Protein AF-I3IPP4-F1 (afdb_monomer)

InterPro domains:
  IPR036280 Multiheme cytochrome superfamily [SSF48695] (68-270)

pLDDT: mean 70.3, std 24.09, range [28.61, 96.81]

Sequence (320 aa):
MIKPLFFLIFSLGIISLQQSVQGNNTLLRKPYRAVNSILSHTGMEMRISPSSGVSEEQLAKSQNKSPFPTTSCTDRCHVNYLAYRTMYQKKTFKHKTHSPDKGLECHQCHNNDPVNKSTHGNLVIQNEDCWICHHKRSGKKSTDPLSSQENGNLFTSIVPLNPPLEKGDKNSPFIKKDWRDYGFTGKKRSTDNGDCLKCHAEVEQYINGSIQNIGTEVPDWMSNWVSCTDCHRLESNENSFKSVRTYCIECHNPDYGLLYDAWKEVIDSKTKHFYQNNAHTSSIQYRLRLVQSYGMHNFRLSQMILKSIEPLANKEKRRS

Structure (mmCIF, N/CA/C/O backbone):
data_AF-I3IPP4-F1
#
_entry.id   AF-I3IPP4-F1
#
loop_
_atom_site.group_PDB
_atom_site.id
_atom_site.type_symbol
_atom_site.label_atom_id
_atom_site.label_alt_id
_atom_site.label_comp_id
_atom_site.label_asym_id
_atom_site.label_entity_id
_atom_site.label_seq_id
_atom_site.pdbx_PDB_ins_code
_atom_site.Cartn_x
_atom_site.Cartn_y
_atom_site.Cartn_z
_atom_site.occupancy
_atom_site.B_iso_or_equiv
_atom_site.auth_seq_id
_atom_site.auth_comp_id
_atom_site.auth_asym_id
_atom_site.auth_atom_id
_atom_site.pdbx_PDB_model_num
ATOM 1 N N . MET A 1 1 ? 19.945 65.027 -38.393 1.00 46.53 1 MET A N 1
ATOM 2 C CA . MET A 1 1 ? 19.353 64.122 -37.383 1.00 46.53 1 MET A CA 1
ATOM 3 C C . MET A 1 1 ? 20.428 63.161 -36.916 1.00 46.53 1 MET A C 1
ATOM 5 O O . MET A 1 1 ? 21.156 62.618 -37.736 1.00 46.53 1 MET A O 1
ATOM 9 N N . ILE A 1 2 ? 20.605 63.105 -35.604 1.00 40.44 2 ILE A N 1
ATOM 10 C CA . ILE A 1 2 ? 21.811 62.672 -34.894 1.00 40.44 2 ILE A CA 1
ATOM 11 C C . ILE A 1 2 ? 21.829 61.138 -34.766 1.00 40.44 2 ILE A C 1
ATOM 13 O O . ILE A 1 2 ? 20.867 60.557 -34.275 1.00 40.44 2 ILE A O 1
ATOM 17 N N . LYS A 1 3 ? 22.921 60.496 -35.209 1.00 49.34 3 LYS A N 1
ATOM 18 C CA . LYS A 1 3 ? 23.294 59.107 -34.864 1.00 49.34 3 LYS A CA 1
ATOM 19 C C . LYS A 1 3 ? 23.946 59.093 -33.478 1.00 49.34 3 LYS A C 1
ATOM 21 O O . LYS A 1 3 ? 24.725 60.003 -33.198 1.00 49.34 3 LYS A O 1
ATOM 26 N N . PRO A 1 4 ? 23.677 58.079 -32.643 1.00 59.75 4 PRO A N 1
ATOM 27 C CA . PRO A 1 4 ? 24.777 57.323 -32.008 1.00 59.75 4 PRO A CA 1
ATOM 28 C C . PRO A 1 4 ? 24.351 55.858 -31.698 1.00 59.75 4 PRO A C 1
ATOM 30 O O . PRO A 1 4 ? 23.195 55.509 -31.888 1.00 59.75 4 PRO A O 1
ATOM 33 N N . LEU A 1 5 ? 25.149 54.895 -31.236 1.00 50.28 5 LEU A N 1
ATOM 34 C CA . LEU A 1 5 ? 26.574 54.725 -30.957 1.00 50.28 5 LEU A CA 1
ATOM 35 C C . LEU A 1 5 ? 26.797 53.196 -30.964 1.00 50.28 5 LEU A C 1
ATOM 37 O O . LEU A 1 5 ? 26.001 52.460 -30.382 1.00 50.28 5 LEU A O 1
ATOM 41 N N . PHE A 1 6 ? 27.870 52.722 -31.590 1.00 49.50 6 PHE A N 1
ATOM 42 C CA . PHE A 1 6 ? 28.383 51.363 -31.400 1.00 49.50 6 PHE A CA 1
ATOM 43 C C . PHE A 1 6 ? 28.996 51.254 -29.996 1.00 49.50 6 PHE A C 1
ATOM 45 O O . PHE A 1 6 ? 29.839 52.079 -29.649 1.00 49.50 6 PHE A O 1
ATOM 52 N N . PHE A 1 7 ? 28.633 50.229 -29.222 1.00 46.75 7 PH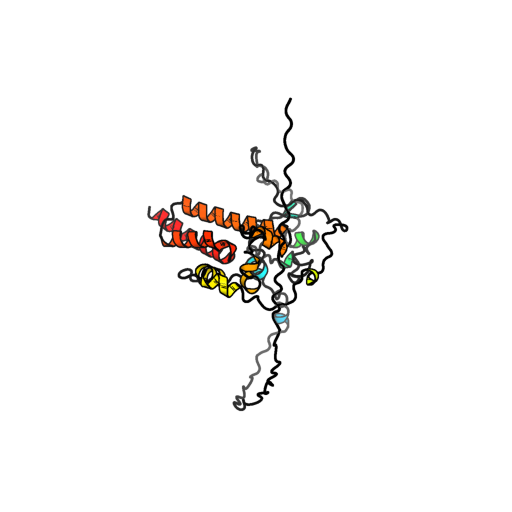E A N 1
ATOM 53 C CA . PHE A 1 7 ? 29.374 49.837 -28.021 1.00 46.75 7 PHE A CA 1
ATOM 54 C C . PHE A 1 7 ? 30.098 48.509 -28.263 1.00 46.75 7 PHE A C 1
ATOM 56 O O . PHE A 1 7 ? 29.487 47.454 -28.413 1.00 46.75 7 PHE A O 1
ATOM 63 N N . LEU A 1 8 ? 31.424 48.615 -28.311 1.00 49.28 8 LEU A N 1
ATOM 64 C CA . LEU A 1 8 ? 32.413 47.555 -28.147 1.00 49.28 8 LEU A CA 1
ATOM 65 C C . LEU A 1 8 ? 32.652 47.372 -26.643 1.00 49.28 8 LEU A C 1
ATOM 67 O O . LEU A 1 8 ? 33.062 48.335 -25.998 1.00 49.28 8 LEU A O 1
ATOM 71 N N . ILE A 1 9 ? 32.468 46.166 -26.094 1.00 48.12 9 ILE A N 1
ATOM 72 C CA . ILE A 1 9 ? 33.064 45.794 -24.800 1.00 48.12 9 ILE A CA 1
ATOM 73 C C . ILE A 1 9 ? 33.713 44.406 -24.891 1.00 48.12 9 ILE A C 1
ATOM 75 O O . ILE A 1 9 ? 33.059 43.381 -25.048 1.00 48.12 9 ILE A O 1
ATOM 79 N N . PHE A 1 10 ? 35.040 44.484 -24.822 1.00 40.00 10 PHE A N 1
ATOM 80 C CA . PHE A 1 10 ? 36.077 43.569 -24.356 1.00 40.00 10 PHE A CA 1
ATOM 81 C C . PHE A 1 10 ? 35.700 42.195 -23.776 1.00 40.00 10 PHE A C 1
ATOM 83 O O . PHE A 1 10 ? 35.038 42.066 -22.749 1.00 40.00 10 PHE A O 1
ATOM 90 N N . SER A 1 11 ? 36.329 41.187 -24.381 1.00 42.09 11 SER A N 1
ATOM 91 C CA . SER A 1 11 ? 36.606 39.855 -23.852 1.00 42.09 11 SER A CA 1
ATOM 92 C C . SER A 1 11 ? 37.483 39.920 -22.593 1.00 42.09 11 SER A C 1
ATOM 94 O O . SER A 1 11 ? 38.597 40.441 -22.642 1.00 42.09 11 SER A O 1
ATOM 96 N N . LEU A 1 12 ? 37.022 39.330 -21.489 1.00 45.00 12 LEU A N 1
ATOM 97 C CA . LEU A 1 12 ? 37.852 39.002 -20.328 1.00 45.00 12 LEU A CA 1
ATOM 98 C C . LEU A 1 12 ? 38.098 37.492 -20.302 1.00 45.00 12 LEU A C 1
ATOM 100 O O . LEU A 1 12 ? 37.166 36.690 -20.337 1.00 45.00 12 LEU A O 1
ATOM 104 N N . GLY A 1 13 ? 39.382 37.133 -20.308 1.00 38.25 13 GLY A N 1
ATOM 105 C CA . GLY A 1 13 ? 39.875 35.764 -20.327 1.00 38.25 13 GLY A CA 1
ATOM 106 C C . GLY A 1 13 ? 39.604 35.018 -19.025 1.00 38.25 13 GLY A C 1
ATOM 107 O O . GLY A 1 13 ? 39.804 35.543 -17.931 1.00 38.25 13 GLY A O 1
ATOM 108 N N . ILE A 1 14 ? 39.191 33.759 -19.162 1.00 48.09 14 ILE A N 1
ATOM 109 C CA . ILE A 1 14 ? 39.146 32.800 -18.063 1.00 48.09 14 ILE A CA 1
ATOM 110 C C . ILE A 1 14 ? 40.521 32.138 -17.963 1.00 48.09 14 ILE A C 1
ATOM 112 O O . ILE A 1 14 ? 40.976 31.458 -18.882 1.00 48.09 14 ILE A O 1
ATOM 116 N N . ILE A 1 15 ? 41.183 32.369 -16.830 1.00 45.22 15 ILE A N 1
ATOM 117 C CA . ILE A 1 15 ? 42.406 31.685 -16.415 1.00 45.22 15 ILE A CA 1
ATOM 118 C C . ILE A 1 15 ? 42.031 30.251 -16.025 1.00 45.22 15 ILE A C 1
ATOM 120 O O . ILE A 1 15 ? 41.213 30.025 -15.136 1.00 45.22 15 ILE A O 1
ATOM 124 N N . SER A 1 16 ? 42.640 29.292 -16.717 1.00 39.62 16 SER A N 1
ATOM 125 C CA . SER A 1 16 ? 42.566 27.861 -16.429 1.00 39.62 16 SER A CA 1
ATOM 126 C C . SER A 1 16 ? 43.419 27.541 -15.199 1.00 39.62 16 SER A C 1
ATOM 128 O O . SER A 1 16 ? 44.627 27.781 -15.211 1.00 39.62 16 SER A O 1
ATOM 130 N N . LEU A 1 17 ? 42.808 27.005 -14.139 1.00 45.28 17 LEU A N 1
ATOM 131 C CA . LEU A 1 17 ? 43.519 26.458 -12.983 1.00 45.28 17 LEU A CA 1
ATOM 132 C C . LEU A 1 17 ? 43.358 24.929 -12.988 1.00 45.28 17 LEU A C 1
ATOM 134 O O . LEU A 1 17 ? 42.370 24.385 -12.501 1.00 45.28 17 LEU A O 1
ATOM 138 N N . GLN A 1 18 ? 44.334 24.230 -13.571 1.00 39.16 18 GLN A N 1
ATOM 139 C CA . GLN A 1 18 ? 44.504 22.788 -13.396 1.00 39.16 18 GLN A CA 1
ATOM 140 C C . GLN A 1 18 ? 45.069 22.523 -11.997 1.00 39.16 18 GLN A C 1
ATOM 142 O O . GLN A 1 18 ? 46.208 22.887 -11.710 1.00 39.16 18 GLN A O 1
ATOM 147 N N . GLN A 1 19 ? 44.308 21.840 -11.142 1.00 43.25 19 GLN A N 1
ATOM 148 C CA . GLN A 1 19 ? 44.865 21.167 -9.971 1.00 43.25 19 GLN A CA 1
ATOM 149 C C . GLN A 1 19 ? 44.994 19.671 -10.260 1.00 43.25 19 GLN A C 1
ATOM 151 O O . GLN A 1 19 ? 44.020 18.940 -10.417 1.00 43.25 19 GLN A O 1
ATOM 156 N N . SER A 1 20 ? 46.253 19.253 -10.362 1.00 37.59 20 SER A N 1
ATOM 157 C CA . SER A 1 20 ? 46.722 17.874 -10.418 1.00 37.59 20 SER A CA 1
ATOM 158 C C . SER A 1 20 ? 46.631 17.255 -9.020 1.00 37.59 20 SER A C 1
ATOM 160 O O . SER A 1 20 ? 47.417 17.613 -8.143 1.00 37.59 20 SER A O 1
ATOM 162 N N . VAL A 1 21 ? 45.730 16.293 -8.820 1.00 41.47 21 VAL A N 1
ATOM 163 C CA . VAL A 1 21 ? 45.774 15.393 -7.658 1.00 41.47 21 VAL A CA 1
ATOM 164 C C . VAL A 1 21 ? 46.526 14.132 -8.071 1.00 41.47 21 VAL A C 1
ATOM 166 O O . VAL A 1 21 ? 46.035 13.315 -8.848 1.00 41.47 21 VAL A O 1
ATOM 169 N N . GLN A 1 22 ? 47.753 14.011 -7.568 1.00 40.12 22 GLN A N 1
ATOM 170 C CA . GLN A 1 22 ? 48.582 12.819 -7.698 1.00 40.12 22 GLN A CA 1
ATOM 171 C C . GLN A 1 22 ? 47.986 11.675 -6.873 1.00 40.12 22 GLN A C 1
ATOM 173 O O . GLN A 1 22 ? 47.707 11.819 -5.682 1.00 40.12 22 GLN A O 1
ATOM 178 N N . GLY A 1 23 ? 47.795 10.532 -7.529 1.00 37.75 23 GLY A N 1
ATOM 179 C CA . GLY A 1 23 ? 47.389 9.288 -6.897 1.00 37.75 23 GLY A CA 1
ATOM 180 C C . GLY A 1 23 ? 48.543 8.632 -6.143 1.00 37.75 23 GLY A C 1
ATOM 181 O O . GLY A 1 23 ? 49.637 8.491 -6.677 1.00 37.75 23 GLY A O 1
ATOM 182 N N . ASN A 1 24 ? 48.255 8.167 -4.930 1.00 37.91 24 ASN A N 1
ATOM 183 C CA . ASN A 1 24 ? 49.063 7.199 -4.196 1.00 37.91 24 ASN A CA 1
ATOM 184 C C . ASN A 1 24 ? 48.121 6.123 -3.642 1.00 37.91 24 ASN A C 1
ATOM 186 O O . ASN A 1 24 ? 47.545 6.285 -2.572 1.00 37.91 24 ASN A O 1
ATOM 190 N N . ASN A 1 25 ? 47.952 5.026 -4.385 1.00 35.16 25 ASN A N 1
ATOM 191 C CA . ASN A 1 25 ? 47.327 3.802 -3.885 1.00 35.16 25 ASN A CA 1
ATOM 192 C C . ASN A 1 25 ? 48.397 2.717 -3.789 1.00 35.16 25 ASN A C 1
ATOM 194 O O . ASN A 1 25 ? 48.640 1.955 -4.725 1.00 35.16 25 ASN A O 1
ATOM 198 N N . THR A 1 26 ? 49.053 2.673 -2.634 1.00 37.12 26 THR A N 1
ATOM 199 C CA . THR A 1 26 ? 49.994 1.618 -2.275 1.00 37.12 26 THR A CA 1
ATOM 200 C C . THR A 1 26 ? 49.208 0.362 -1.909 1.00 37.12 26 THR A C 1
ATOM 202 O O . THR A 1 26 ? 48.484 0.310 -0.916 1.00 37.12 26 THR A O 1
ATOM 205 N N . LEU A 1 27 ? 49.357 -0.662 -2.747 1.00 40.81 27 LEU A N 1
ATOM 206 C CA . LEU A 1 27 ? 48.928 -2.034 -2.509 1.00 40.81 27 LEU A CA 1
ATOM 207 C C . LEU A 1 27 ? 49.555 -2.578 -1.217 1.00 40.81 27 LEU A C 1
ATOM 209 O O . LEU A 1 27 ? 50.761 -2.804 -1.164 1.00 40.81 27 LEU A O 1
ATOM 213 N N . LEU A 1 28 ? 48.731 -2.886 -0.214 1.00 36.97 28 LEU A N 1
ATOM 214 C CA . LEU A 1 28 ? 49.118 -3.768 0.888 1.00 36.97 28 LEU A CA 1
ATOM 215 C C . LEU A 1 28 ? 48.162 -4.965 0.938 1.00 36.97 28 LEU A C 1
ATOM 217 O O . LEU A 1 28 ? 47.101 -4.940 1.560 1.00 36.97 28 LEU A O 1
ATOM 221 N N . ARG A 1 29 ? 48.552 -6.039 0.242 1.00 36.38 29 ARG A N 1
ATOM 222 C CA . ARG A 1 29 ? 47.964 -7.373 0.402 1.00 36.38 29 ARG A CA 1
ATOM 223 C C . ARG A 1 29 ? 48.359 -7.914 1.780 1.00 36.38 29 ARG A C 1
ATOM 225 O O . ARG A 1 29 ? 49.542 -8.125 2.031 1.00 36.38 29 ARG A O 1
ATOM 232 N N . LYS A 1 30 ? 47.381 -8.197 2.643 1.00 34.22 30 LYS A N 1
ATOM 233 C CA . LYS A 1 30 ? 47.548 -9.113 3.784 1.00 34.22 30 LYS A CA 1
ATOM 234 C C . LYS A 1 30 ? 46.873 -10.454 3.461 1.00 34.22 30 LYS A C 1
ATOM 236 O O . LYS A 1 30 ? 45.766 -10.440 2.922 1.00 34.22 30 LYS A O 1
ATOM 241 N N . PRO A 1 31 ? 47.508 -11.599 3.765 1.00 44.03 31 PRO A N 1
ATOM 242 C CA . PRO A 1 31 ? 46.933 -12.912 3.508 1.00 44.03 31 PRO A CA 1
ATOM 243 C C . PRO A 1 31 ? 45.918 -13.289 4.595 1.00 44.03 31 PRO A C 1
ATOM 245 O O . PRO A 1 31 ? 46.181 -13.139 5.789 1.00 44.03 31 PRO A O 1
ATOM 248 N N . TYR A 1 32 ? 44.767 -13.815 4.174 1.00 29.56 32 TYR A N 1
ATOM 249 C CA . TYR A 1 32 ? 43.827 -14.500 5.057 1.00 29.56 32 TYR A CA 1
ATOM 250 C C . TYR A 1 32 ? 44.419 -15.852 5.473 1.00 29.56 32 TYR A C 1
ATOM 252 O O . TYR A 1 32 ? 44.715 -16.698 4.630 1.00 29.56 32 TYR A O 1
ATOM 260 N N . ARG A 1 33 ? 44.591 -16.046 6.785 1.00 33.84 33 ARG A N 1
ATOM 261 C CA . ARG A 1 33 ? 44.852 -17.352 7.396 1.00 33.84 33 ARG A CA 1
ATOM 262 C C . ARG A 1 33 ? 43.560 -18.165 7.405 1.00 33.84 33 ARG A C 1
ATOM 264 O O . ARG A 1 33 ? 42.535 -17.696 7.893 1.00 33.84 33 ARG A O 1
ATOM 271 N N . ALA A 1 34 ? 43.655 -19.388 6.897 1.00 36.38 34 ALA A N 1
ATOM 272 C CA . ALA A 1 34 ? 42.684 -20.443 7.119 1.00 36.38 34 ALA A CA 1
ATOM 273 C C . ALA A 1 34 ? 42.634 -20.794 8.614 1.00 36.38 34 ALA A C 1
ATOM 275 O O . ALA A 1 34 ? 43.678 -20.966 9.245 1.00 36.38 34 ALA A O 1
ATOM 276 N N . VAL A 1 35 ? 41.426 -20.921 9.161 1.00 34.41 35 VAL A N 1
ATOM 277 C CA . VAL A 1 35 ? 41.193 -21.535 10.469 1.00 34.41 35 VAL A CA 1
ATOM 278 C C . VAL A 1 35 ? 40.322 -22.756 10.216 1.00 34.41 35 VAL A C 1
ATOM 280 O O . VAL A 1 35 ? 39.148 -22.634 9.882 1.00 34.41 35 VAL A O 1
ATOM 283 N N . ASN A 1 36 ? 40.947 -23.925 10.307 1.00 31.95 36 ASN A N 1
ATOM 284 C CA . ASN A 1 36 ? 40.291 -25.220 10.401 1.00 31.95 36 ASN A CA 1
ATOM 285 C C . ASN A 1 36 ? 40.429 -25.718 11.841 1.00 31.95 36 ASN A C 1
ATOM 287 O O . ASN A 1 36 ? 41.468 -25.509 12.465 1.00 31.95 36 ASN A O 1
ATOM 291 N N . SER A 1 37 ? 39.427 -26.493 12.258 1.00 31.33 37 SER A N 1
ATOM 292 C CA . SER A 1 37 ? 39.389 -27.359 13.442 1.00 31.33 37 SER A CA 1
ATOM 293 C C . SER A 1 37 ? 39.046 -26.681 14.772 1.00 31.33 37 SER A C 1
ATOM 295 O O . SER A 1 37 ? 39.806 -25.875 15.294 1.00 31.33 37 SER A O 1
ATOM 297 N N . ILE A 1 38 ? 37.897 -27.053 15.343 1.00 34.12 38 ILE A N 1
ATOM 298 C CA . ILE A 1 38 ? 37.788 -27.982 16.486 1.00 34.12 38 ILE A CA 1
ATOM 299 C C . ILE A 1 38 ? 36.289 -28.118 16.804 1.00 34.12 38 ILE A C 1
ATOM 301 O O . ILE A 1 38 ? 35.655 -27.167 17.248 1.00 34.12 38 ILE A O 1
ATOM 305 N N . LEU A 1 39 ? 35.721 -29.302 16.575 1.00 31.67 39 LEU A N 1
ATOM 306 C CA . LEU A 1 39 ? 34.529 -29.778 17.282 1.00 31.67 39 LEU A CA 1
ATOM 307 C C . LEU A 1 39 ? 34.490 -31.301 17.156 1.00 31.67 39 LEU A C 1
ATOM 309 O O . LEU A 1 39 ? 34.030 -31.866 16.167 1.00 31.67 39 LEU A O 1
ATOM 313 N N . SER A 1 40 ? 35.052 -31.949 18.168 1.00 38.03 40 SER A N 1
ATOM 314 C CA . SER A 1 40 ? 34.897 -33.366 18.451 1.00 38.03 40 SER A CA 1
ATOM 315 C C . SER A 1 40 ? 34.142 -33.526 19.773 1.00 38.03 40 SER A C 1
ATOM 317 O O . SER A 1 40 ? 34.322 -32.744 20.702 1.00 38.03 40 SER A O 1
ATOM 319 N N . HIS A 1 41 ? 33.337 -34.590 19.817 1.00 36.19 41 HIS A N 1
ATOM 320 C CA . HIS A 1 41 ? 32.663 -35.191 20.972 1.00 36.19 41 HIS A CA 1
ATOM 321 C C . HIS A 1 41 ? 31.380 -34.534 21.499 1.00 36.19 41 HIS A C 1
ATOM 323 O O . HIS A 1 41 ? 31.414 -33.745 22.431 1.00 36.19 41 HIS A O 1
ATOM 329 N N . THR A 1 42 ? 30.239 -35.059 21.042 1.00 36.81 42 THR A N 1
ATOM 330 C CA . THR A 1 42 ? 29.316 -35.815 21.911 1.00 36.81 42 THR A CA 1
ATOM 331 C C . THR A 1 42 ? 28.601 -36.885 21.080 1.00 36.81 42 THR A C 1
ATOM 333 O O . THR A 1 42 ? 27.851 -36.596 20.153 1.00 36.81 42 THR A O 1
ATOM 336 N N . GLY A 1 43 ? 28.889 -38.153 21.381 1.00 36.19 43 GLY A N 1
ATOM 337 C CA . GLY A 1 43 ? 28.133 -39.290 20.870 1.00 36.19 43 GLY A CA 1
ATOM 338 C C . GLY A 1 43 ? 26.861 -39.451 21.692 1.00 36.19 43 GLY A C 1
ATOM 339 O O . GLY A 1 43 ? 26.932 -39.636 22.905 1.00 36.19 43 GLY A O 1
ATOM 340 N N . MET A 1 44 ? 25.709 -39.374 21.033 1.00 32.75 44 MET A N 1
ATOM 341 C CA . MET A 1 44 ? 24.421 -39.756 21.599 1.00 32.75 44 MET A CA 1
ATOM 342 C C . MET A 1 44 ? 23.739 -40.669 20.581 1.00 32.75 44 MET A C 1
ATOM 344 O O . MET A 1 44 ? 23.190 -40.214 19.579 1.00 32.75 44 MET A O 1
ATOM 348 N N . GLU A 1 45 ? 23.859 -41.979 20.800 1.00 33.22 45 GLU A N 1
ATOM 349 C CA . GLU A 1 45 ? 23.149 -42.996 20.030 1.00 33.22 45 GLU A CA 1
ATOM 350 C C . GLU A 1 45 ? 21.643 -42.871 20.299 1.00 33.22 45 GLU A C 1
ATOM 352 O O . GLU A 1 45 ? 21.149 -43.224 21.371 1.00 33.22 45 GLU A O 1
ATOM 357 N N . MET A 1 46 ? 20.895 -42.369 19.315 1.00 33.28 46 MET A N 1
ATOM 358 C CA . MET A 1 46 ? 19.441 -42.500 19.295 1.00 33.28 46 MET A CA 1
ATOM 359 C C . MET A 1 46 ? 19.069 -43.876 18.745 1.00 33.28 46 MET A C 1
ATOM 361 O O . MET A 1 46 ? 19.238 -44.161 17.560 1.00 33.28 46 MET A O 1
ATOM 365 N N . ARG A 1 47 ? 18.517 -44.725 19.617 1.00 37.69 47 ARG A N 1
ATOM 366 C CA . ARG A 1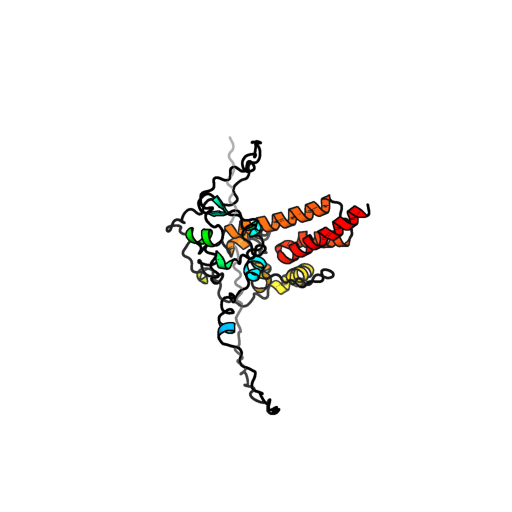 47 ? 17.786 -45.933 19.224 1.00 37.69 47 ARG A CA 1
ATOM 367 C C . ARG A 1 47 ? 16.502 -45.515 18.509 1.00 37.69 47 ARG A C 1
ATOM 369 O O . ARG A 1 47 ? 15.595 -44.969 19.132 1.00 37.69 47 ARG A O 1
ATOM 376 N N . ILE A 1 48 ? 16.430 -45.779 17.209 1.00 34.41 48 ILE A N 1
ATOM 377 C CA . ILE A 1 48 ? 15.203 -45.652 16.422 1.00 34.41 48 ILE A CA 1
ATOM 378 C C . ILE A 1 48 ? 14.402 -46.943 16.612 1.00 34.41 48 ILE A C 1
ATOM 380 O O . ILE A 1 48 ? 14.808 -48.008 16.148 1.00 34.41 48 ILE A O 1
ATOM 384 N N . SER A 1 49 ? 13.269 -46.846 17.306 1.00 42.03 49 SER A N 1
ATOM 385 C CA . SER A 1 49 ? 12.233 -47.884 17.294 1.00 42.03 49 SER A CA 1
ATOM 386 C C . SER A 1 49 ? 11.471 -47.842 15.960 1.00 42.03 49 SER A C 1
ATOM 388 O O . SER A 1 49 ? 11.250 -46.748 15.432 1.00 42.03 49 SER A O 1
ATOM 390 N N . PRO A 1 50 ? 11.026 -48.985 15.404 1.00 40.19 50 PRO A N 1
ATOM 391 C CA . PRO A 1 50 ? 10.313 -49.006 14.133 1.00 40.19 50 PRO A CA 1
ATOM 392 C C . PRO A 1 50 ? 8.906 -48.428 14.317 1.00 40.19 50 PRO A C 1
ATOM 394 O O . PRO A 1 50 ? 8.074 -48.992 15.026 1.00 40.19 50 PRO A O 1
ATOM 397 N N . SER A 1 51 ? 8.653 -47.287 13.678 1.00 42.88 51 SER A N 1
ATOM 398 C CA . SER A 1 51 ? 7.325 -46.692 13.555 1.00 42.88 51 SER A CA 1
ATOM 399 C C . SER A 1 51 ? 6.454 -47.545 12.635 1.00 42.88 51 SER A C 1
ATOM 401 O O . SER A 1 51 ? 6.813 -47.816 11.491 1.00 42.88 51 SER A O 1
ATOM 403 N N . SER A 1 52 ? 5.290 -47.909 13.163 1.00 47.53 52 SER A N 1
ATOM 404 C CA . SER A 1 52 ? 4.114 -48.466 12.498 1.00 47.53 52 SER A CA 1
ATOM 405 C C . SER A 1 52 ? 3.874 -47.912 11.091 1.00 47.53 52 SER A C 1
ATOM 407 O O . SER A 1 52 ? 3.899 -46.698 10.878 1.00 47.53 52 SER A O 1
ATOM 409 N N . GLY A 1 53 ? 3.609 -48.826 10.154 1.00 45.00 53 GLY A N 1
ATOM 410 C CA . GLY A 1 53 ? 3.346 -48.548 8.748 1.00 45.00 53 GLY A CA 1
ATOM 411 C C . GLY A 1 53 ? 2.173 -47.596 8.538 1.00 45.00 53 GLY A C 1
ATOM 412 O O . GLY A 1 53 ? 1.022 -47.925 8.815 1.00 45.00 53 GLY A O 1
ATOM 413 N N . VAL A 1 54 ? 2.486 -46.421 8.002 1.00 47.41 54 VAL A N 1
ATOM 414 C CA . VAL A 1 54 ? 1.518 -45.550 7.340 1.00 47.41 54 VAL A CA 1
ATOM 415 C C . VAL A 1 54 ? 1.367 -46.079 5.916 1.00 47.41 54 VAL A C 1
ATOM 417 O O . VAL A 1 54 ? 2.350 -46.171 5.185 1.00 47.41 54 VAL A O 1
ATOM 420 N N . SER A 1 55 ? 0.155 -46.477 5.532 1.00 58.06 55 SER A N 1
ATOM 421 C CA . SER A 1 55 ? -0.149 -46.986 4.190 1.00 58.06 55 SER A CA 1
ATOM 422 C C . SER A 1 55 ? 0.205 -45.956 3.108 1.00 58.06 55 SER A C 1
ATOM 424 O O . SER A 1 55 ? -0.190 -44.792 3.229 1.00 58.06 55 SER A O 1
ATOM 426 N N . GLU A 1 56 ? 0.855 -46.387 2.021 1.00 54.50 56 GLU A N 1
ATOM 427 C CA . GLU A 1 56 ? 1.183 -45.572 0.831 1.00 54.50 56 GLU A CA 1
ATOM 428 C C . GLU A 1 56 ? -0.031 -44.811 0.259 1.00 54.50 56 GLU A C 1
ATOM 430 O O . GLU A 1 56 ? 0.107 -43.721 -0.298 1.00 54.50 56 GLU A O 1
ATOM 435 N N . GLU A 1 57 ? -1.246 -45.309 0.496 1.00 50.53 57 GLU A N 1
ATOM 436 C CA . GLU A 1 57 ? -2.499 -44.690 0.057 1.00 50.53 57 GLU A CA 1
ATOM 437 C C . GLU A 1 57 ? -2.840 -43.366 0.779 1.00 50.53 57 GLU A C 1
ATOM 439 O O . GLU A 1 57 ? -3.553 -42.520 0.232 1.00 50.53 57 GLU A O 1
ATOM 444 N N . GLN A 1 58 ? -2.276 -43.109 1.967 1.00 48.84 58 GLN A N 1
ATOM 445 C CA . GLN A 1 58 ? -2.406 -41.810 2.648 1.00 48.84 58 GLN A CA 1
ATOM 446 C C . GLN A 1 58 ? -1.353 -40.782 2.201 1.00 48.84 58 GLN A C 1
ATOM 448 O O . GLN A 1 58 ? -1.571 -39.581 2.368 1.00 48.84 58 GLN A O 1
ATOM 453 N N . LEU A 1 59 ? -0.257 -41.211 1.564 1.00 45.91 59 LEU A N 1
ATOM 454 C CA . LEU A 1 59 ? 0.780 -40.308 1.055 1.00 45.91 59 LEU A CA 1
ATOM 455 C C . LEU A 1 59 ? 0.413 -39.720 -0.324 1.00 45.91 59 LEU A C 1
ATOM 457 O O . LEU A 1 59 ? 0.793 -38.591 -0.636 1.00 45.91 59 LEU A O 1
ATOM 461 N N . ALA A 1 60 ? -0.420 -40.416 -1.104 1.00 46.78 60 ALA A N 1
ATOM 462 C CA . ALA A 1 60 ? -0.870 -39.974 -2.429 1.00 46.78 60 ALA A CA 1
ATOM 463 C C . ALA A 1 60 ? -1.919 -38.837 -2.410 1.00 46.78 60 ALA A C 1
ATOM 465 O O . ALA A 1 60 ? -2.065 -38.118 -3.395 1.00 46.78 60 ALA A O 1
ATOM 466 N N . LYS A 1 61 ? -2.619 -38.598 -1.289 1.00 42.31 61 LYS A N 1
ATOM 467 C CA . LYS A 1 61 ? -3.570 -37.468 -1.148 1.00 42.31 61 LYS A CA 1
ATOM 468 C C . LYS A 1 61 ? -2.927 -36.163 -0.651 1.00 42.31 61 LYS A C 1
ATOM 470 O O . LYS A 1 61 ? -3.611 -35.149 -0.538 1.00 42.31 61 LYS A O 1
ATOM 475 N N . SER A 1 62 ? -1.618 -36.166 -0.387 1.00 44.53 62 SER A N 1
ATOM 476 C CA . SER A 1 62 ? -0.856 -35.015 0.131 1.00 44.53 62 SER A CA 1
ATOM 477 C C . SER A 1 62 ? -0.161 -34.180 -0.968 1.00 44.53 62 SER A C 1
ATOM 479 O O . SER A 1 62 ? 0.337 -33.084 -0.714 1.00 44.53 62 SER A O 1
ATOM 481 N N . GLN A 1 63 ? -0.141 -34.652 -2.219 1.00 45.44 63 GLN A N 1
ATOM 482 C CA . GLN A 1 63 ? 0.790 -34.173 -3.254 1.00 45.44 63 GLN A CA 1
ATOM 483 C C . GLN A 1 63 ? 0.271 -33.062 -4.186 1.00 45.44 63 GLN A C 1
ATOM 485 O O . GLN A 1 63 ? 0.579 -33.061 -5.371 1.00 45.44 63 GLN A O 1
ATOM 490 N N . ASN A 1 64 ? -0.477 -32.078 -3.685 1.00 50.06 64 ASN A N 1
ATOM 491 C CA . ASN A 1 64 ? -0.763 -30.880 -4.496 1.00 50.06 64 ASN A CA 1
ATOM 492 C C . ASN A 1 64 ? -0.824 -29.577 -3.692 1.00 50.06 64 ASN A C 1
ATOM 494 O O . ASN A 1 64 ? -1.513 -28.627 -4.059 1.00 50.06 64 ASN A O 1
ATOM 498 N N . LYS A 1 65 ? -0.086 -29.501 -2.581 1.00 48.47 65 LYS A N 1
ATOM 499 C CA . LYS A 1 65 ? 0.198 -28.201 -1.970 1.00 48.47 65 LYS A CA 1
ATOM 500 C C . LYS A 1 65 ? 1.300 -27.539 -2.785 1.00 48.47 65 LYS A C 1
ATOM 502 O O . LYS A 1 65 ? 2.456 -27.945 -2.701 1.00 48.47 65 LYS A O 1
ATOM 507 N N . SER A 1 66 ? 0.917 -26.542 -3.586 1.00 52.31 66 SER A N 1
ATOM 508 C CA . SER A 1 66 ? 1.860 -25.603 -4.194 1.00 52.31 66 SER A CA 1
ATOM 509 C C . SER A 1 66 ? 2.895 -25.185 -3.136 1.00 52.31 66 SER A C 1
ATOM 511 O O . SER A 1 66 ? 2.498 -24.833 -2.020 1.00 52.31 66 SER A O 1
ATOM 513 N N . PRO A 1 67 ? 4.204 -25.195 -3.448 1.00 58.44 67 PRO A N 1
ATOM 514 C CA . PRO A 1 67 ? 5.245 -24.771 -2.510 1.00 58.44 67 PRO A CA 1
ATOM 515 C C . PRO A 1 67 ? 5.127 -23.290 -2.113 1.00 58.44 67 PRO A C 1
ATOM 517 O O . PRO A 1 67 ? 5.801 -22.841 -1.188 1.00 58.44 67 PRO A O 1
ATOM 520 N N . PHE A 1 68 ? 4.250 -22.534 -2.779 1.00 58.06 68 PHE A N 1
ATOM 521 C CA . PHE A 1 68 ? 3.952 -21.146 -2.467 1.00 58.06 68 PHE A CA 1
ATOM 522 C C . PHE A 1 68 ? 2.465 -21.013 -2.106 1.00 58.06 68 PHE A C 1
ATOM 524 O O . PHE A 1 68 ? 1.622 -21.143 -3.000 1.00 58.06 68 PHE A O 1
ATOM 531 N N . PRO A 1 69 ? 2.115 -20.759 -0.831 1.00 63.03 69 PRO A N 1
ATOM 532 C CA . PRO A 1 69 ? 0.744 -20.417 -0.464 1.00 63.03 69 PRO A CA 1
ATOM 533 C C . PRO A 1 69 ? 0.359 -19.089 -1.127 1.00 63.03 69 PRO A C 1
ATOM 535 O O . PRO A 1 69 ? 1.196 -18.177 -1.216 1.00 63.03 69 PRO A O 1
ATOM 538 N N . THR A 1 70 ? -0.888 -18.942 -1.592 1.00 59.75 70 THR A N 1
ATOM 539 C CA . THR A 1 70 ? -1.248 -17.736 -2.363 1.00 59.75 70 THR A CA 1
ATOM 540 C C . THR A 1 70 ? -1.315 -16.465 -1.528 1.00 59.75 70 THR A C 1
ATOM 542 O O . THR A 1 70 ? -1.282 -15.369 -2.088 1.00 59.75 70 THR A O 1
ATOM 545 N N . THR A 1 71 ? -1.263 -16.593 -0.199 1.00 61.72 71 THR A N 1
ATOM 546 C CA . THR A 1 71 ? -0.976 -15.474 0.706 1.00 61.72 71 THR A CA 1
ATOM 547 C C . THR A 1 71 ? 0.294 -14.729 0.286 1.00 61.72 71 THR A C 1
ATOM 549 O O . THR A 1 71 ? 0.349 -13.511 0.380 1.00 61.72 71 THR A O 1
ATOM 552 N N . SER A 1 72 ? 1.296 -15.396 -0.300 1.00 76.81 72 SER A N 1
ATOM 553 C CA . SER A 1 72 ? 2.507 -14.709 -0.767 1.00 76.81 72 SER A CA 1
ATOM 554 C C . SER A 1 72 ? 2.277 -13.763 -1.956 1.00 76.81 72 SER A C 1
ATOM 556 O O . SER A 1 72 ? 2.955 -12.739 -2.040 1.00 76.81 72 SER A O 1
ATOM 558 N N . CYS A 1 73 ? 1.321 -14.056 -2.844 1.00 83.81 73 CYS A N 1
ATOM 559 C CA . CYS A 1 73 ? 1.034 -13.233 -4.021 1.00 83.81 73 CYS A CA 1
ATOM 560 C C . CYS A 1 73 ? 0.333 -11.934 -3.613 1.00 83.81 73 CYS A C 1
ATOM 562 O O . CYS A 1 73 ? 0.737 -10.838 -4.013 1.00 83.81 73 CYS A O 1
ATOM 564 N N . THR A 1 74 ? -0.711 -12.063 -2.794 1.00 85.69 74 THR A N 1
ATOM 565 C CA . THR A 1 74 ? -1.579 -10.950 -2.403 1.00 85.69 74 THR A CA 1
ATOM 566 C C . THR A 1 74 ? -0.989 -10.126 -1.274 1.00 85.69 74 THR A C 1
ATOM 568 O O . THR A 1 74 ? -1.198 -8.924 -1.250 1.00 85.69 74 THR A O 1
ATOM 571 N N . ASP A 1 75 ? -0.212 -10.720 -0.369 1.00 77.06 75 ASP A N 1
ATOM 572 C CA . ASP A 1 75 ? 0.324 -9.982 0.781 1.00 77.06 75 ASP A CA 1
ATOM 573 C C . ASP A 1 75 ? 1.535 -9.116 0.428 1.00 77.06 75 ASP A C 1
ATOM 575 O O . ASP A 1 75 ? 1.911 -8.240 1.209 1.00 77.06 75 ASP A O 1
ATOM 579 N N . ARG A 1 76 ? 2.184 -9.396 -0.709 1.00 74.00 76 ARG A N 1
ATOM 580 C CA . ARG A 1 76 ? 3.447 -8.758 -1.101 1.00 74.00 76 ARG A CA 1
ATOM 581 C C . ARG A 1 76 ? 3.258 -7.755 -2.226 1.00 74.00 76 ARG A C 1
ATOM 583 O O . ARG A 1 76 ? 3.545 -6.578 -2.045 1.00 74.00 76 ARG A O 1
ATOM 590 N N . CYS A 1 77 ? 2.755 -8.220 -3.367 1.00 79.88 77 CYS A N 1
ATOM 591 C CA . CYS A 1 77 ? 2.758 -7.428 -4.598 1.00 79.88 77 CYS A CA 1
ATOM 592 C C . CYS A 1 77 ? 1.340 -7.131 -5.091 1.00 79.88 77 CYS A C 1
ATOM 594 O O . CYS A 1 77 ? 1.033 -6.005 -5.473 1.00 79.88 77 CYS A O 1
ATOM 596 N N . HIS A 1 78 ? 0.434 -8.108 -5.023 1.00 83.62 78 HIS A N 1
ATOM 597 C CA . HIS A 1 78 ? -0.936 -7.972 -5.519 1.00 83.62 78 HIS A CA 1
ATOM 598 C C . HIS A 1 78 ? -1.918 -7.535 -4.423 1.00 83.62 78 HIS A C 1
ATOM 600 O O . HIS A 1 78 ? -3.046 -8.013 -4.366 1.00 83.62 78 HIS A O 1
ATOM 606 N N . VAL A 1 79 ? -1.511 -6.598 -3.563 1.00 77.69 79 VAL A N 1
ATOM 607 C CA . VAL A 1 79 ? -2.243 -6.168 -2.348 1.00 77.69 79 VAL A CA 1
ATOM 608 C C . VAL A 1 79 ? -3.635 -5.582 -2.597 1.00 77.69 79 VAL A C 1
ATOM 610 O O . VAL A 1 79 ? -4.438 -5.493 -1.672 1.00 77.69 79 VAL A O 1
ATOM 613 N N . ASN A 1 80 ? -3.956 -5.205 -3.838 1.00 78.31 80 ASN A N 1
ATOM 614 C CA . ASN A 1 80 ? -5.259 -4.646 -4.209 1.00 78.31 80 ASN A CA 1
ATOM 615 C C . ASN A 1 80 ? -5.991 -5.453 -5.296 1.00 78.31 80 ASN A C 1
ATOM 617 O O . ASN A 1 80 ? -6.874 -4.930 -5.975 1.00 78.31 80 ASN A O 1
ATOM 621 N N . TYR A 1 81 ? -5.652 -6.735 -5.468 1.00 85.88 81 TYR A N 1
ATOM 622 C CA . TYR A 1 81 ? -6.234 -7.570 -6.526 1.00 85.88 81 TYR A CA 1
ATOM 623 C C . TYR A 1 81 ? -7.772 -7.634 -6.494 1.00 85.88 81 TYR A C 1
ATOM 625 O O . TYR A 1 81 ? -8.414 -7.724 -7.538 1.00 85.88 81 TYR A O 1
ATOM 633 N N . LEU A 1 82 ? -8.382 -7.514 -5.309 1.00 85.25 82 LEU A N 1
ATOM 634 C CA . LEU A 1 82 ? -9.838 -7.509 -5.127 1.00 85.25 82 LEU A CA 1
ATOM 635 C C . LEU A 1 82 ? -10.538 -6.322 -5.804 1.00 85.25 82 LEU A C 1
ATOM 637 O O . LEU A 1 82 ? -11.719 -6.434 -6.145 1.00 85.25 82 LEU A O 1
ATOM 641 N N . ALA A 1 83 ? -9.840 -5.197 -5.984 1.00 78.94 83 ALA A N 1
ATOM 642 C CA . ALA A 1 83 ? -10.377 -4.013 -6.647 1.00 78.94 83 ALA A CA 1
ATOM 643 C C . ALA A 1 83 ? -10.323 -4.123 -8.179 1.00 78.94 83 ALA A C 1
ATOM 645 O O . ALA A 1 83 ? -11.065 -3.418 -8.869 1.00 78.94 83 ALA A O 1
ATOM 646 N N . TYR A 1 84 ? -9.489 -5.014 -8.723 1.00 80.56 84 TYR A N 1
ATOM 647 C CA . TYR A 1 84 ? -9.318 -5.133 -10.164 1.00 80.56 84 TYR A CA 1
ATOM 648 C C . TYR A 1 84 ? -10.563 -5.704 -10.837 1.00 80.56 84 TYR A C 1
ATOM 650 O O . TYR A 1 84 ? -11.051 -6.796 -10.521 1.00 80.56 84 TYR A O 1
ATOM 658 N N . ARG A 1 85 ? -11.040 -4.948 -11.825 1.00 80.06 85 ARG A N 1
ATOM 659 C CA . ARG A 1 85 ? -12.023 -5.380 -12.812 1.00 80.06 85 ARG A CA 1
ATOM 660 C C . ARG A 1 85 ? -11.277 -5.615 -14.110 1.00 80.06 85 ARG A C 1
ATOM 662 O O . ARG A 1 85 ? -10.762 -4.672 -14.706 1.00 80.06 85 ARG A O 1
ATOM 669 N N . THR A 1 86 ? -11.204 -6.868 -14.525 1.00 85.38 86 THR A N 1
ATOM 670 C CA . THR A 1 86 ? -10.568 -7.251 -15.784 1.00 85.38 86 THR A CA 1
ATOM 671 C C . THR A 1 86 ? -11.636 -7.699 -16.765 1.00 85.38 86 THR A C 1
ATOM 673 O O . THR A 1 86 ? -12.679 -8.226 -16.378 1.00 85.38 86 THR A O 1
ATOM 676 N N . MET A 1 87 ? -11.412 -7.455 -18.051 1.00 86.44 87 MET A N 1
ATOM 677 C CA . MET A 1 87 ? -12.281 -7.988 -19.093 1.00 86.44 87 MET A CA 1
ATOM 678 C C . MET A 1 87 ? -11.793 -9.390 -19.443 1.00 86.44 87 MET A C 1
ATOM 680 O O . MET A 1 87 ? -10.715 -9.547 -20.007 1.00 86.44 87 MET A O 1
ATOM 684 N N . TYR A 1 88 ? -12.590 -10.406 -19.134 1.00 87.94 88 TYR A N 1
ATOM 685 C CA . TYR A 1 88 ? -12.377 -11.767 -19.609 1.00 87.94 88 TYR A CA 1
ATOM 686 C C . TYR A 1 88 ? -13.512 -12.105 -20.565 1.00 87.94 88 TYR A C 1
ATOM 688 O O . TYR A 1 88 ? -14.683 -12.126 -20.188 1.00 87.94 88 TYR A O 1
ATOM 696 N N . GLN A 1 89 ? -13.174 -12.292 -21.840 1.00 85.81 89 GLN A N 1
ATOM 697 C CA . GLN A 1 89 ? -14.134 -12.662 -22.885 1.00 85.81 89 GLN A CA 1
ATOM 698 C C . GLN A 1 89 ? -15.356 -11.750 -22.985 1.00 85.81 89 GLN A C 1
ATOM 700 O O . GLN A 1 89 ? -16.503 -12.196 -22.998 1.00 85.81 89 GLN A O 1
ATOM 705 N N . LYS A 1 90 ? -15.101 -10.442 -23.056 1.00 89.25 90 LYS A N 1
ATOM 706 C CA . LYS A 1 90 ? -16.143 -9.405 -23.138 1.00 89.25 90 LYS A CA 1
ATOM 707 C C . LYS A 1 90 ? -17.049 -9.330 -21.899 1.00 89.25 90 LYS A C 1
ATOM 709 O O . LYS A 1 90 ? -18.042 -8.610 -21.926 1.00 89.25 90 LYS A O 1
ATOM 714 N N . LYS A 1 91 ? -16.715 -10.031 -20.812 1.00 88.94 91 LYS A N 1
ATOM 715 C CA . LYS A 1 91 ? -17.397 -9.935 -19.521 1.00 88.94 91 LYS A CA 1
ATOM 716 C C . LYS A 1 91 ? -16.451 -9.380 -18.470 1.00 88.94 91 LYS A C 1
ATOM 718 O O . LYS A 1 91 ? -15.258 -9.672 -18.466 1.00 88.94 91 LYS A O 1
ATOM 723 N N . THR A 1 92 ? -17.005 -8.606 -17.548 1.00 91.62 92 THR A N 1
ATOM 724 C CA . THR A 1 92 ? -16.257 -8.113 -16.396 1.00 91.62 92 THR A CA 1
ATOM 725 C C . THR A 1 92 ? -16.019 -9.256 -15.417 1.00 91.62 92 THR A C 1
ATOM 727 O O . THR A 1 92 ? -16.952 -9.734 -14.770 1.00 91.62 92 THR A O 1
ATOM 730 N N . PHE A 1 93 ? -14.767 -9.672 -15.283 1.00 92.62 93 PHE A N 1
ATOM 731 C CA . PHE A 1 93 ? -14.319 -10.602 -14.262 1.00 92.62 93 PHE A CA 1
ATOM 732 C C . PHE A 1 93 ? -14.053 -9.853 -12.952 1.00 92.62 93 PHE A C 1
ATOM 734 O O . PHE A 1 93 ? -13.479 -8.760 -12.935 1.00 92.62 93 PHE A O 1
ATOM 741 N N . LYS A 1 94 ? -14.510 -10.434 -11.840 1.00 92.00 94 LYS A N 1
ATOM 742 C CA . LYS A 1 94 ? -14.383 -9.860 -10.497 1.00 92.00 94 LYS A CA 1
ATOM 743 C C . LYS A 1 94 ? -13.555 -10.802 -9.629 1.00 92.00 94 LYS A C 1
ATOM 745 O O . LYS A 1 94 ? -14.050 -11.854 -9.229 1.00 92.00 94 LYS A O 1
ATOM 750 N N . HIS A 1 95 ? -12.340 -10.393 -9.271 1.00 93.31 95 HIS A N 1
ATOM 751 C CA . HIS A 1 95 ? -11.499 -11.153 -8.337 1.00 93.31 95 HIS A CA 1
ATOM 752 C C . HIS A 1 95 ? -12.143 -11.293 -6.957 1.00 93.31 95 HIS A C 1
ATOM 754 O O . HIS A 1 95 ? -11.999 -12.324 -6.321 1.00 93.31 95 HIS A O 1
ATOM 760 N N . LYS A 1 96 ? -12.946 -10.313 -6.518 1.00 89.88 96 LYS A N 1
ATOM 761 C CA . LYS A 1 96 ? -13.676 -10.383 -5.239 1.00 89.88 96 LYS A CA 1
ATOM 762 C C . LYS A 1 96 ? -14.564 -11.624 -5.082 1.00 89.88 96 LYS A C 1
ATOM 764 O O . LYS A 1 96 ? -14.798 -12.066 -3.961 1.00 89.88 96 LYS A O 1
ATOM 769 N N . THR A 1 97 ? -15.095 -12.162 -6.179 1.00 92.25 97 THR A N 1
ATOM 770 C CA . THR A 1 97 ? -15.906 -13.391 -6.156 1.00 92.25 97 THR A CA 1
ATOM 771 C C . THR A 1 97 ? -15.090 -14.647 -6.458 1.00 92.25 97 THR A C 1
ATOM 773 O O . THR A 1 97 ? -15.622 -15.740 -6.318 1.00 92.25 97 THR A O 1
ATOM 776 N N . HIS A 1 98 ? -13.824 -14.490 -6.847 1.00 92.62 98 HIS A N 1
ATOM 777 C CA . HIS A 1 98 ? -12.897 -15.554 -7.230 1.00 92.62 98 HIS A CA 1
ATOM 778 C C . HIS A 1 98 ? -11.561 -15.374 -6.492 1.00 92.62 98 HIS A C 1
ATOM 780 O O . HIS A 1 98 ? -10.505 -15.273 -7.112 1.00 92.62 98 HIS A O 1
ATOM 786 N N . SER A 1 99 ? -11.632 -15.218 -5.170 1.00 89.75 99 SER A N 1
ATOM 787 C CA . SER A 1 99 ? -10.489 -14.910 -4.310 1.00 89.75 99 SER A CA 1
ATOM 788 C C . SER A 1 99 ? -10.150 -16.070 -3.365 1.00 89.75 99 SER A C 1
ATOM 790 O O . SER A 1 99 ? -10.988 -16.951 -3.151 1.00 89.75 99 SER A O 1
ATOM 792 N N . PRO A 1 100 ? -8.975 -16.031 -2.713 1.00 87.69 100 PRO A N 1
ATOM 793 C CA . PRO A 1 100 ? -8.606 -16.945 -1.628 1.00 87.69 100 PRO A CA 1
ATOM 794 C C . PRO A 1 100 ? -9.631 -16.997 -0.493 1.00 87.69 100 PRO A C 1
ATOM 796 O O . PRO A 1 100 ? -9.891 -18.065 0.051 1.00 87.69 100 PRO A O 1
ATOM 799 N N . ASP A 1 101 ? -10.334 -15.891 -0.220 1.00 85.88 101 ASP A N 1
ATOM 800 C CA . ASP A 1 101 ? -11.447 -15.861 0.746 1.00 85.88 101 ASP A CA 1
ATOM 801 C C . ASP A 1 101 ? -12.634 -16.761 0.343 1.00 85.88 101 ASP A C 1
ATOM 803 O O . ASP A 1 101 ? -13.539 -17.016 1.140 1.00 85.88 101 ASP A O 1
ATOM 807 N N . LYS A 1 102 ? -12.672 -17.212 -0.915 1.00 89.75 102 LYS A N 1
ATOM 808 C CA . LYS A 1 102 ? -13.630 -18.180 -1.465 1.00 89.75 102 LYS A CA 1
ATOM 809 C C . LYS A 1 102 ? -13.022 -19.570 -1.656 1.00 89.75 102 LYS A C 1
ATOM 811 O O . LYS A 1 102 ? -13.654 -20.415 -2.281 1.00 89.75 102 LYS A O 1
ATOM 816 N N . GLY A 1 103 ? -11.827 -19.809 -1.117 1.00 89.94 103 GLY A N 1
ATOM 817 C CA . GLY A 1 103 ? -11.088 -21.060 -1.275 1.00 89.94 103 GLY A CA 1
ATOM 818 C C . GLY A 1 103 ? -10.468 -2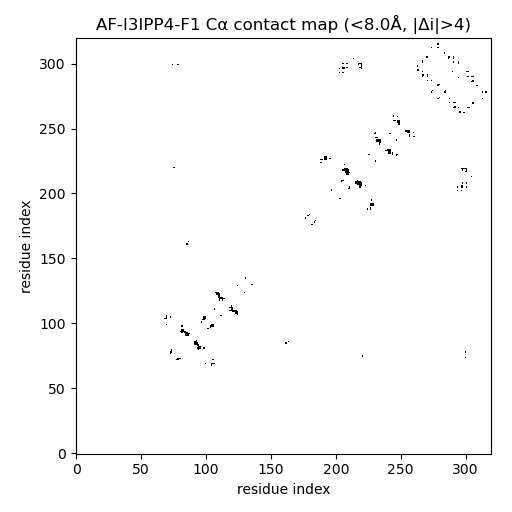1.234 -2.662 1.00 89.94 103 GLY A C 1
ATOM 819 O O . GLY A 1 103 ? -10.171 -22.363 -3.042 1.00 89.94 103 GLY A O 1
ATOM 820 N N . LEU A 1 104 ? -10.316 -20.144 -3.425 1.00 91.19 104 LEU A N 1
ATOM 821 C CA . LEU A 1 104 ? -9.670 -20.155 -4.735 1.00 91.19 104 LEU A CA 1
ATOM 822 C C . LEU A 1 104 ? -8.273 -19.545 -4.645 1.00 91.19 104 LEU A C 1
ATOM 824 O O . LEU A 1 104 ? -8.105 -18.359 -4.371 1.00 91.19 104 LEU A O 1
ATOM 828 N N . GLU A 1 105 ? -7.270 -20.364 -4.913 1.00 92.19 105 GLU A N 1
ATOM 829 C CA . GLU A 1 105 ? -5.866 -19.983 -4.888 1.00 92.19 105 GLU A CA 1
ATOM 830 C C . GLU A 1 105 ? -5.464 -19.289 -6.204 1.00 92.19 105 GLU A C 1
ATOM 832 O O . GLU A 1 105 ? -5.911 -19.665 -7.289 1.00 92.19 105 GLU A O 1
ATOM 837 N N . CYS A 1 106 ? -4.579 -18.285 -6.143 1.00 92.44 106 CYS A N 1
ATOM 838 C CA . CYS A 1 106 ? -4.193 -17.494 -7.321 1.00 92.44 106 CYS A CA 1
ATOM 839 C C . CYS A 1 106 ? -3.598 -18.371 -8.434 1.00 92.44 106 CYS A C 1
ATOM 841 O O . CYS A 1 106 ? -3.879 -18.162 -9.615 1.00 92.44 106 CYS A O 1
ATOM 843 N N . HIS A 1 107 ? -2.824 -19.388 -8.043 1.00 92.06 107 HIS A N 1
ATOM 844 C CA . HIS A 1 107 ? -2.143 -20.290 -8.966 1.00 92.06 107 HIS A CA 1
ATOM 845 C C . HIS A 1 107 ? -3.084 -21.272 -9.690 1.00 92.06 107 HIS A C 1
ATOM 847 O O . HIS A 1 107 ? -2.638 -22.036 -10.543 1.00 92.06 107 HIS A O 1
ATOM 853 N N . GLN A 1 108 ? -4.372 -21.311 -9.327 1.00 92.25 108 GLN A N 1
ATOM 854 C CA . GLN A 1 108 ? -5.369 -22.103 -10.053 1.00 92.25 108 GLN A CA 1
ATOM 855 C C . GLN A 1 108 ? -5.773 -21.430 -11.368 1.00 92.25 108 GLN A C 1
ATOM 857 O O . GLN A 1 108 ? -6.178 -22.116 -12.298 1.00 92.25 108 GLN A O 1
ATOM 862 N N . CYS A 1 109 ? -5.647 -20.101 -11.448 1.00 93.25 109 CYS A N 1
ATOM 863 C CA . CYS A 1 109 ? -6.024 -19.318 -12.626 1.00 93.25 109 CYS A CA 1
ATOM 864 C C . CYS A 1 109 ? -4.823 -18.675 -13.323 1.00 93.25 109 CYS A C 1
ATOM 866 O O . CYS A 1 109 ? -4.846 -18.472 -14.538 1.00 93.25 109 CYS A O 1
ATOM 868 N N . HIS A 1 110 ? -3.777 -18.363 -12.562 1.00 94.06 110 HIS A N 1
ATOM 869 C CA . HIS A 1 110 ? -2.562 -17.716 -13.038 1.00 94.06 110 HIS A CA 1
ATOM 870 C C . HIS A 1 110 ? -1.364 -18.645 -12.873 1.00 94.06 110 HIS A C 1
ATOM 872 O O . HIS A 1 110 ? -1.333 -19.469 -11.962 1.00 94.06 110 HIS A O 1
ATOM 878 N N . ASN A 1 111 ? -0.347 -18.511 -13.718 1.00 92.81 111 ASN A N 1
ATOM 879 C CA . ASN A 1 111 ? 0.921 -19.160 -13.416 1.00 92.81 111 ASN A CA 1
ATOM 880 C C . ASN A 1 111 ? 1.617 -18.465 -12.233 1.00 92.81 111 ASN A C 1
ATOM 882 O O . ASN A 1 111 ? 1.348 -17.312 -11.894 1.00 92.81 111 ASN A O 1
ATOM 886 N N . ASN A 1 112 ? 2.542 -19.192 -11.614 1.00 90.25 112 ASN A N 1
ATOM 887 C CA . ASN A 1 112 ? 3.357 -18.702 -10.507 1.00 90.25 112 ASN A CA 1
ATOM 888 C C . ASN A 1 112 ? 4.843 -18.688 -10.893 1.00 90.25 112 ASN A C 1
ATOM 890 O O . ASN A 1 112 ? 5.709 -19.121 -10.133 1.00 90.25 112 ASN A O 1
ATOM 894 N N . ASP A 1 113 ? 5.130 -18.265 -12.126 1.00 87.56 113 ASP A N 1
ATOM 895 C CA . ASP A 1 113 ? 6.506 -18.092 -12.587 1.00 87.56 113 ASP A CA 1
ATOM 896 C C . ASP A 1 113 ? 7.249 -17.065 -11.708 1.00 87.56 113 ASP A C 1
ATOM 898 O O . ASP A 1 113 ? 6.613 -16.194 -11.118 1.00 87.56 113 ASP A O 1
ATOM 902 N N . PRO A 1 114 ? 8.589 -17.115 -11.608 1.00 82.69 114 PRO A N 1
ATOM 903 C CA . PRO A 1 114 ? 9.360 -16.088 -10.908 1.00 82.69 114 PRO A CA 1
ATOM 904 C C . PRO A 1 114 ? 9.042 -14.668 -11.402 1.00 82.69 114 PRO A C 1
ATOM 906 O O . PRO A 1 114 ? 8.907 -14.455 -12.605 1.00 82.69 114 PRO A O 1
ATOM 909 N N . VAL A 1 115 ? 8.995 -13.691 -10.487 1.00 77.19 115 VAL A N 1
ATOM 910 C CA . VAL A 1 115 ? 8.591 -12.289 -10.761 1.00 77.19 115 VAL A CA 1
ATOM 911 C C . VAL A 1 115 ? 9.417 -11.575 -11.841 1.00 77.19 115 VAL A C 1
ATOM 913 O O . VAL A 1 115 ? 8.984 -10.563 -12.377 1.00 77.19 115 VAL A O 1
ATOM 916 N N . ASN A 1 116 ? 10.606 -12.084 -12.170 1.00 73.75 116 ASN A N 1
ATOM 917 C CA . ASN A 1 116 ? 11.473 -11.546 -13.219 1.00 73.75 116 ASN A CA 1
ATOM 918 C C . ASN A 1 116 ? 11.221 -12.158 -14.610 1.00 73.75 116 ASN A C 1
ATOM 920 O O . ASN A 1 116 ? 11.897 -11.789 -15.569 1.00 73.75 116 ASN A O 1
ATOM 924 N N . LYS A 1 117 ? 10.289 -13.106 -14.746 1.00 79.62 117 LYS A N 1
ATOM 925 C CA . LYS A 1 117 ? 9.884 -13.643 -16.047 1.00 79.62 117 LYS A CA 1
ATOM 926 C C . LYS A 1 117 ? 8.711 -12.847 -16.601 1.00 79.62 117 LYS A C 1
ATOM 928 O O . LYS A 1 117 ? 7.752 -12.572 -15.889 1.00 79.62 117 LYS A O 1
ATOM 933 N N . SER A 1 118 ? 8.733 -12.587 -17.908 1.00 84.19 118 SER A N 1
ATOM 934 C CA . SER A 1 118 ? 7.610 -11.962 -18.627 1.00 84.19 118 SER A CA 1
ATOM 935 C C . SER A 1 118 ? 6.324 -12.789 -18.589 1.00 84.19 118 SER A C 1
ATOM 937 O O . SER A 1 118 ? 5.260 -12.281 -18.924 1.00 84.19 118 SER A O 1
ATOM 939 N N . THR A 1 119 ? 6.418 -14.063 -18.207 1.00 89.56 119 THR A N 1
ATOM 940 C CA . THR A 1 119 ? 5.269 -14.945 -18.052 1.00 89.56 119 THR A CA 1
ATOM 941 C C . THR A 1 119 ? 4.611 -14.853 -16.681 1.00 89.56 119 THR A C 1
ATOM 943 O O . THR A 1 119 ? 3.514 -15.374 -16.557 1.00 89.56 119 THR A O 1
ATOM 946 N N . HIS A 1 120 ? 5.224 -14.226 -15.669 1.00 90.88 120 HIS A N 1
ATOM 947 C CA . HIS A 1 120 ? 4.679 -14.153 -14.308 1.00 90.88 120 HIS A CA 1
ATOM 948 C C . HIS A 1 120 ? 3.255 -13.585 -14.263 1.00 90.88 120 HIS A C 1
ATOM 950 O O . HIS A 1 120 ? 2.982 -12.518 -14.808 1.00 90.88 120 HIS A O 1
ATOM 956 N N . GLY A 1 121 ? 2.356 -14.286 -13.570 1.00 90.44 121 GLY A N 1
ATOM 957 C CA . GLY A 1 121 ? 0.965 -13.877 -13.401 1.00 90.44 121 GLY A CA 1
ATOM 958 C C . GLY A 1 121 ? 0.107 -14.050 -14.657 1.00 90.44 121 GLY A C 1
ATOM 959 O O . GLY A 1 121 ? -1.056 -13.635 -14.654 1.00 90.44 121 GLY A O 1
ATOM 960 N N . ASN A 1 122 ? 0.625 -14.668 -15.725 1.00 94.12 122 ASN A N 1
ATOM 961 C CA . ASN A 1 122 ? -0.168 -14.927 -16.922 1.00 94.12 122 ASN A CA 1
ATOM 962 C C . ASN A 1 122 ? -1.351 -15.829 -16.590 1.00 94.12 122 ASN A C 1
ATOM 964 O O . ASN A 1 122 ? -1.226 -16.804 -15.848 1.00 94.12 122 ASN A O 1
ATOM 968 N N . LEU A 1 123 ? -2.494 -15.516 -17.192 1.00 93.94 123 LEU A N 1
ATOM 969 C CA . LEU A 1 123 ? -3.679 -16.353 -17.111 1.00 93.94 123 LEU A CA 1
ATOM 970 C C . LEU A 1 123 ? -3.406 -17.689 -17.819 1.00 93.94 123 LEU A C 1
ATOM 972 O O . LEU A 1 123 ? -3.064 -17.698 -19.002 1.00 93.94 123 LEU A O 1
ATOM 976 N N . VAL A 1 124 ? -3.551 -18.800 -17.097 1.00 94.50 124 VAL A N 1
ATOM 977 C CA . VAL A 1 124 ? -3.365 -20.159 -17.639 1.00 94.50 124 VAL A CA 1
ATOM 978 C C . VAL A 1 124 ? -4.684 -20.855 -17.950 1.00 94.50 124 VAL A C 1
ATOM 980 O O . VAL A 1 124 ? -4.701 -21.773 -18.766 1.00 94.50 124 VAL A O 1
ATOM 983 N N . ILE A 1 125 ? -5.784 -20.394 -17.349 1.00 92.44 125 ILE A N 1
ATOM 984 C CA . ILE A 1 125 ? -7.109 -20.983 -17.556 1.00 92.44 125 ILE A CA 1
ATOM 985 C C . ILE A 1 125 ? -7.709 -20.625 -18.915 1.00 92.44 125 ILE A C 1
ATOM 987 O O . ILE A 1 125 ? -7.632 -19.488 -19.397 1.00 92.44 125 ILE A O 1
ATOM 991 N N . GLN A 1 126 ? -8.365 -21.615 -19.502 1.00 92.25 126 GLN A N 1
ATOM 992 C CA . GLN A 1 126 ? -9.181 -21.515 -20.698 1.00 92.25 126 GLN A CA 1
ATOM 993 C C . GLN A 1 126 ? -10.670 -21.481 -20.335 1.00 92.25 126 GLN A C 1
ATOM 995 O O . GLN A 1 126 ? -11.078 -21.532 -19.172 1.00 92.25 126 GLN A O 1
ATOM 1000 N N . ASN A 1 127 ? -11.512 -21.374 -21.357 1.00 88.56 127 ASN A N 1
ATOM 1001 C CA . ASN A 1 127 ? -12.959 -21.323 -21.176 1.00 88.56 127 ASN A CA 1
ATOM 1002 C C . ASN A 1 127 ? -13.538 -22.588 -20.580 1.00 88.56 127 ASN A C 1
ATOM 1004 O O . ASN A 1 127 ? -14.497 -22.560 -19.809 1.00 88.56 127 ASN A O 1
ATOM 1008 N N . GLU A 1 128 ? -12.976 -23.702 -21.011 1.00 88.06 128 GLU A N 1
ATOM 1009 C CA . GLU A 1 128 ? -13.399 -25.034 -20.648 1.00 88.06 128 GLU A CA 1
ATOM 1010 C C . GLU A 1 128 ? -13.205 -25.240 -19.135 1.00 88.06 128 GLU A C 1
ATOM 1012 O O . GLU A 1 128 ? -14.041 -25.869 -18.487 1.00 88.06 128 GLU A O 1
ATOM 1017 N N . ASP A 1 129 ? -12.202 -24.580 -18.546 1.00 90.31 129 ASP A N 1
ATOM 1018 C CA . ASP A 1 129 ? -11.874 -24.657 -17.119 1.00 90.31 129 ASP A CA 1
ATOM 1019 C C . ASP A 1 129 ? -12.883 -23.920 -16.228 1.00 90.31 129 ASP A C 1
ATOM 1021 O O . ASP A 1 129 ? -13.101 -24.304 -15.078 1.00 90.31 129 ASP A O 1
ATOM 1025 N N . CYS A 1 130 ? -13.577 -22.898 -16.747 1.00 88.69 130 CYS A N 1
ATOM 1026 C CA . CYS A 1 130 ? -14.617 -22.193 -15.985 1.00 88.69 130 CYS A CA 1
ATOM 1027 C C . CYS A 1 130 ? -15.753 -23.137 -15.558 1.00 88.69 130 CYS A C 1
ATOM 1029 O O . CYS A 1 130 ? -16.377 -22.940 -14.510 1.00 88.69 130 CYS A O 1
ATOM 1031 N N . TRP A 1 131 ? -16.005 -24.187 -16.344 1.00 88.88 131 TRP A N 1
ATOM 1032 C CA . TRP A 1 131 ? -17.062 -25.163 -16.089 1.00 88.88 131 TRP A CA 1
ATOM 1033 C C . TRP A 1 131 ? -16.740 -26.132 -14.952 1.00 88.88 131 TRP A C 1
ATOM 1035 O O . TRP A 1 131 ? -17.661 -26.795 -14.481 1.00 88.88 131 TRP A O 1
ATOM 1045 N N . ILE A 1 132 ? -15.492 -26.184 -14.465 1.00 87.50 132 ILE A N 1
ATOM 1046 C CA . ILE A 1 132 ? -15.106 -27.006 -13.304 1.00 87.50 132 ILE A CA 1
ATOM 1047 C C . ILE A 1 132 ? -15.924 -26.597 -12.069 1.00 87.50 132 ILE A C 1
ATOM 1049 O O . ILE A 1 132 ? -16.397 -27.456 -11.322 1.00 87.50 132 ILE A O 1
ATOM 1053 N N . CYS A 1 133 ? -16.155 -25.291 -11.900 1.00 85.50 133 CYS A N 1
ATOM 1054 C CA . CYS A 1 133 ? -16.939 -24.731 -10.796 1.00 85.50 133 CYS A CA 1
ATOM 1055 C C . CYS A 1 133 ? -18.313 -24.211 -11.249 1.00 85.50 133 CYS A C 1
ATOM 1057 O O . CYS A 1 133 ? -19.299 -24.353 -10.528 1.00 85.50 133 CYS A O 1
ATOM 1059 N N . HIS A 1 134 ? -18.416 -23.629 -12.449 1.00 85.50 134 HIS A N 1
ATOM 1060 C CA . HIS A 1 134 ? -19.680 -23.125 -12.992 1.00 85.50 134 HIS A CA 1
ATOM 1061 C C . HIS A 1 134 ? -20.388 -24.194 -13.816 1.00 85.50 134 HIS A C 1
ATOM 1063 O O . HIS A 1 134 ? -20.499 -24.063 -15.030 1.00 85.50 134 HIS A O 1
ATOM 1069 N N . HIS A 1 135 ? -20.868 -25.263 -13.181 1.00 75.56 135 HIS A N 1
ATOM 1070 C CA . HIS A 1 135 ? -21.527 -26.358 -13.898 1.00 75.56 135 HIS A CA 1
ATOM 1071 C C . HIS A 1 135 ? -22.661 -25.826 -14.782 1.00 75.56 135 HIS A C 1
ATOM 1073 O O . HIS A 1 135 ? -23.443 -24.958 -14.378 1.00 75.56 135 HIS A O 1
ATOM 1079 N N . LYS A 1 136 ? -22.747 -26.345 -16.012 1.00 58.81 136 LYS A N 1
ATOM 1080 C CA . LYS A 1 136 ? -23.804 -26.008 -16.967 1.00 58.81 136 LYS A CA 1
ATOM 1081 C C . LYS A 1 136 ? -25.141 -26.286 -16.283 1.00 58.81 136 LYS A C 1
ATOM 1083 O O . LYS A 1 136 ? -25.475 -27.446 -16.064 1.00 58.81 136 LYS A O 1
ATOM 1088 N N . ARG A 1 137 ? -25.910 -25.241 -15.942 1.00 53.19 137 ARG A N 1
ATOM 1089 C CA . ARG A 1 137 ? -27.332 -25.398 -15.604 1.00 53.19 137 ARG A CA 1
ATOM 1090 C C . ARG A 1 137 ? -27.969 -26.107 -16.793 1.00 53.19 137 ARG A C 1
ATOM 1092 O O . ARG A 1 137 ? -28.189 -25.507 -17.844 1.00 53.19 137 ARG A O 1
ATOM 1099 N N . SER A 1 138 ? -28.180 -27.405 -16.658 1.00 44.94 138 SER A N 1
ATOM 1100 C CA . SER A 1 138 ? -28.855 -28.228 -17.639 1.00 44.94 138 SER A CA 1
ATOM 1101 C C . SER A 1 138 ? -30.289 -27.716 -17.763 1.00 44.94 138 SER A C 1
ATOM 1103 O O . SER A 1 138 ? -31.127 -27.937 -16.900 1.00 44.94 138 SER A O 1
ATOM 1105 N N . GLY A 1 139 ? -30.560 -26.953 -18.820 1.00 47.56 139 GLY A N 1
ATOM 1106 C CA . GLY A 1 139 ? -31.862 -26.898 -19.487 1.00 47.56 139 GLY A CA 1
ATOM 1107 C C . GLY A 1 139 ? -33.101 -26.399 -18.731 1.00 47.56 139 GLY A C 1
ATOM 1108 O O . GLY A 1 139 ? -34.148 -26.320 -19.364 1.00 47.56 139 GLY A O 1
ATOM 1109 N N . LYS A 1 140 ? -33.059 -26.012 -17.452 1.00 40.16 140 LYS A N 1
ATOM 1110 C CA . LYS A 1 140 ? -34.190 -25.303 -16.831 1.00 40.16 140 LYS A CA 1
ATOM 1111 C C . LYS A 1 140 ? -34.021 -23.804 -17.033 1.00 40.16 140 LYS A C 1
ATOM 1113 O O . LYS A 1 140 ? -33.186 -23.176 -16.386 1.00 40.16 140 LYS A O 1
ATOM 1118 N N . LYS A 1 141 ? -34.846 -23.229 -17.921 1.00 43.00 141 LYS A N 1
ATOM 1119 C CA . LYS A 1 141 ? -35.207 -21.807 -17.858 1.00 43.00 141 LYS A CA 1
ATOM 1120 C C . LYS A 1 141 ? -35.693 -21.553 -16.429 1.00 43.00 141 LYS A C 1
ATOM 1122 O O . LYS A 1 141 ? -36.810 -21.934 -16.096 1.00 43.00 141 LYS A O 1
ATOM 1127 N N . SER A 1 142 ? -34.846 -20.989 -15.570 1.00 38.56 142 SER A N 1
ATOM 1128 C CA . SER A 1 142 ? -35.304 -20.474 -14.286 1.00 38.56 142 SER A CA 1
ATOM 1129 C C . SER A 1 142 ? -36.132 -19.236 -14.593 1.00 38.56 142 SER A C 1
ATOM 1131 O O . SER A 1 142 ? -35.595 -18.151 -14.813 1.00 38.56 142 SER A O 1
ATOM 1133 N N . THR A 1 143 ? -37.443 -19.416 -14.669 1.00 44.66 143 THR A N 1
ATOM 1134 C CA . THR A 1 143 ? -38.411 -18.345 -14.465 1.00 44.66 143 THR A CA 1
ATOM 1135 C C . THR A 1 143 ? -38.400 -17.999 -12.978 1.00 44.66 143 THR A C 1
ATOM 1137 O O . THR A 1 143 ? -39.325 -18.350 -12.258 1.00 44.66 143 THR A O 1
ATOM 1140 N N . ASP A 1 144 ? -37.316 -17.376 -12.516 1.00 41.50 144 ASP A N 1
ATOM 1141 C CA . ASP A 1 144 ? -37.299 -16.663 -11.243 1.00 41.50 144 ASP A CA 1
ATOM 1142 C C . ASP A 1 144 ? -37.199 -15.164 -11.555 1.00 41.50 144 ASP A C 1
ATOM 1144 O O . ASP A 1 144 ? -36.226 -14.730 -12.187 1.00 41.50 144 ASP A O 1
ATOM 1148 N N . PRO A 1 145 ? -38.199 -14.359 -11.162 1.00 42.91 145 PRO A N 1
ATOM 1149 C CA . PRO A 1 145 ? -38.243 -12.932 -11.431 1.00 42.91 145 PRO A CA 1
ATOM 1150 C C . PRO A 1 145 ? -37.388 -12.193 -10.397 1.00 42.91 145 PRO A C 1
ATOM 1152 O O . PRO A 1 145 ? -37.903 -11.521 -9.516 1.00 42.91 145 PRO A O 1
ATOM 1155 N N . LEU A 1 146 ? -36.064 -12.332 -10.475 1.00 39.56 146 LEU A N 1
ATOM 1156 C CA . LEU A 1 146 ? -35.143 -11.517 -9.670 1.00 39.56 146 LEU A CA 1
ATOM 1157 C C . LEU A 1 146 ? -33.817 -11.236 -10.398 1.00 39.56 146 LEU A C 1
ATOM 1159 O O . LEU A 1 146 ? -32.746 -11.213 -9.802 1.00 39.56 146 LEU A O 1
ATOM 1163 N N . SER A 1 147 ? -33.890 -11.055 -11.721 1.00 43.38 147 SER A N 1
ATOM 1164 C CA . SER A 1 147 ? -32.738 -10.764 -12.593 1.00 43.38 147 SER A CA 1
ATOM 1165 C C . SER A 1 147 ? -32.955 -9.548 -13.508 1.00 43.38 147 SER A C 1
ATOM 1167 O O . SER A 1 147 ? -32.169 -9.320 -14.426 1.00 43.38 147 SER A O 1
ATOM 1169 N N . SER A 1 148 ? -34.002 -8.753 -13.300 1.00 42.16 148 SER A N 1
ATOM 1170 C CA . SER A 1 148 ? -34.309 -7.641 -14.205 1.00 42.16 148 SER A CA 1
ATOM 1171 C C . SER A 1 148 ? -35.026 -6.499 -13.497 1.00 42.16 148 SER A C 1
ATOM 1173 O O . SER A 1 148 ? -36.170 -6.201 -13.815 1.00 42.16 148 SER A O 1
ATOM 1175 N N . GLN A 1 149 ? -34.345 -5.864 -12.545 1.00 39.12 149 GLN A N 1
ATOM 1176 C CA . GLN A 1 149 ? -34.604 -4.475 -12.166 1.00 39.12 149 GLN A CA 1
ATOM 1177 C C . GLN A 1 149 ? -33.283 -3.815 -11.755 1.00 39.12 149 GLN A C 1
ATOM 1179 O O . GLN A 1 149 ? -32.960 -3.712 -10.580 1.00 39.12 149 GLN A O 1
ATOM 1184 N N . GLU A 1 150 ? -32.525 -3.343 -12.740 1.00 36.81 150 GLU A N 1
ATOM 1185 C CA . GLU A 1 150 ? -31.794 -2.089 -12.569 1.00 36.81 150 GLU A CA 1
ATOM 1186 C C . GLU A 1 150 ? -32.388 -1.123 -13.590 1.00 36.81 150 GLU A C 1
ATOM 1188 O O . GLU A 1 150 ? -32.050 -1.119 -14.773 1.00 36.81 150 GLU A O 1
ATOM 1193 N N . ASN A 1 151 ? -33.389 -0.383 -13.113 1.00 38.34 151 ASN A N 1
ATOM 1194 C CA . ASN A 1 151 ? -33.932 0.774 -13.797 1.00 38.34 151 ASN A CA 1
ATOM 1195 C C . ASN A 1 151 ? -32.817 1.803 -13.963 1.00 38.34 151 ASN A C 1
ATOM 1197 O O . ASN A 1 151 ? -32.056 2.069 -13.031 1.00 38.34 151 ASN A O 1
ATOM 1201 N N . GLY A 1 152 ? -32.754 2.375 -15.162 1.00 43.94 152 GLY A N 1
ATOM 1202 C CA . GLY A 1 152 ? -31.832 3.440 -15.494 1.00 43.94 152 GLY A CA 1
ATOM 1203 C C . GLY A 1 152 ? -31.927 4.581 -14.493 1.00 43.94 152 GLY A C 1
ATOM 1204 O O . GLY A 1 152 ? -32.995 5.147 -14.272 1.00 43.94 152 GLY A O 1
ATOM 1205 N N . ASN A 1 153 ? -30.777 4.944 -13.938 1.00 33.34 153 ASN A N 1
ATOM 1206 C CA . ASN A 1 153 ? -30.556 6.313 -13.539 1.00 33.34 153 ASN A CA 1
ATOM 1207 C C . ASN A 1 153 ? -29.209 6.782 -14.083 1.00 33.34 153 ASN A C 1
ATOM 1209 O O . ASN A 1 153 ? -28.145 6.214 -13.839 1.00 33.34 153 ASN A O 1
ATOM 1213 N N . LEU A 1 154 ? -29.341 7.797 -14.918 1.00 44.69 154 LEU A N 1
ATOM 1214 C CA . LEU A 1 154 ? -28.333 8.536 -15.639 1.00 44.69 154 LEU A CA 1
ATOM 1215 C C . LEU A 1 154 ? -27.494 9.332 -14.632 1.00 44.69 154 LEU A C 1
ATOM 1217 O O . LEU A 1 154 ? -27.959 10.366 -14.181 1.00 44.69 154 LEU A O 1
ATOM 1221 N N . PHE A 1 155 ? -26.309 8.841 -14.254 1.00 38.38 155 PHE A N 1
ATOM 1222 C CA . PHE A 1 155 ? -25.094 9.621 -13.945 1.00 38.38 155 PHE A CA 1
ATOM 1223 C C . PHE A 1 155 ? -24.025 8.709 -13.321 1.00 38.38 155 PHE A C 1
ATOM 1225 O O . PHE A 1 155 ? -24.177 8.233 -12.201 1.00 38.38 155 PHE A O 1
ATOM 1232 N N . THR A 1 156 ? -22.919 8.491 -14.030 1.00 28.61 156 THR A N 1
ATOM 1233 C CA . THR A 1 156 ? -21.541 8.610 -13.512 1.00 28.61 156 THR A CA 1
ATOM 1234 C C . THR A 1 156 ? -20.579 8.281 -14.647 1.00 28.61 156 THR A C 1
ATOM 1236 O O . THR A 1 156 ? -20.500 7.156 -15.133 1.00 28.61 156 THR A O 1
ATOM 1239 N N . SER A 1 157 ? -19.851 9.305 -15.086 1.00 35.78 157 SER A N 1
ATOM 1240 C CA . SER A 1 157 ? -18.679 9.160 -15.938 1.00 35.78 157 SER A CA 1
ATOM 1241 C C . SER A 1 157 ? -17.603 8.431 -15.127 1.00 35.78 157 SER A C 1
ATOM 1243 O O . SER A 1 157 ? -16.933 9.035 -14.294 1.00 35.78 157 SER A O 1
ATOM 1245 N N . ILE A 1 158 ? -17.505 7.110 -15.293 1.00 30.77 158 ILE A N 1
ATOM 1246 C CA . ILE A 1 158 ? -16.401 6.300 -14.774 1.00 30.77 158 ILE A CA 1
ATOM 1247 C C . ILE A 1 158 ? -15.514 5.976 -15.969 1.00 30.77 158 ILE A C 1
ATOM 1249 O O . ILE A 1 158 ? -15.874 5.172 -16.830 1.00 30.77 158 ILE A O 1
ATOM 1253 N N . VAL A 1 159 ? -14.354 6.625 -16.018 1.00 30.75 159 VAL A N 1
ATOM 1254 C CA . VAL A 1 159 ? -13.270 6.270 -16.933 1.00 30.75 159 VAL A CA 1
ATOM 1255 C C . VAL A 1 159 ? -12.839 4.828 -16.612 1.00 30.75 159 VAL A C 1
ATOM 1257 O O . VAL A 1 159 ? -12.566 4.528 -15.447 1.00 30.75 159 VAL A O 1
ATOM 1260 N N . PRO A 1 160 ? -12.786 3.904 -17.588 1.00 30.11 160 PRO A N 1
ATOM 1261 C CA . PRO A 1 160 ? -12.270 2.563 -17.352 1.00 30.11 160 PRO A CA 1
ATOM 1262 C C . PRO A 1 160 ? -10.784 2.650 -16.989 1.00 30.11 160 PRO A C 1
ATOM 1264 O O . PRO A 1 160 ? -9.981 3.118 -17.788 1.00 30.11 160 PRO A O 1
ATOM 1267 N N . LEU A 1 161 ? -10.404 2.157 -15.808 1.00 34.28 161 LEU A N 1
ATOM 1268 C CA . LEU A 1 161 ? -9.008 2.114 -15.340 1.00 34.28 161 LEU A CA 1
ATOM 1269 C C . LEU A 1 161 ? -8.120 1.093 -16.077 1.00 34.28 161 LEU A C 1
ATOM 1271 O O . LEU A 1 161 ? -7.032 0.804 -15.606 1.00 34.28 161 LEU A O 1
ATOM 1275 N N . ASN A 1 162 ? -8.556 0.551 -17.216 1.00 40.91 162 ASN A N 1
ATOM 1276 C CA . ASN A 1 162 ? -7.735 -0.272 -18.102 1.00 40.91 162 ASN A CA 1
ATOM 1277 C C . ASN A 1 162 ? -8.267 -0.135 -19.541 1.00 40.91 162 ASN A C 1
ATOM 1279 O O . ASN A 1 162 ? -9.387 -0.597 -19.798 1.00 40.91 162 ASN A O 1
ATOM 1283 N N . PRO A 1 163 ? -7.524 0.451 -20.500 1.00 30.08 163 PRO A N 1
ATOM 1284 C CA . PRO A 1 163 ? -7.795 0.179 -21.905 1.00 30.08 163 PRO A CA 1
ATOM 1285 C C . PRO A 1 163 ? -7.570 -1.321 -22.186 1.00 30.08 163 PRO A C 1
ATOM 1287 O O . PRO A 1 163 ? -6.844 -1.990 -21.442 1.00 30.08 163 PRO A O 1
ATOM 1290 N N . PRO A 1 164 ? -8.205 -1.894 -23.224 1.00 30.80 164 PRO A N 1
ATOM 1291 C CA . PRO A 1 164 ? -7.921 -3.261 -23.637 1.00 30.80 164 PRO A CA 1
ATOM 1292 C C . PRO A 1 164 ? -6.414 -3.421 -23.855 1.00 30.80 164 PRO A C 1
ATOM 1294 O O . PRO A 1 164 ? -5.794 -2.559 -24.473 1.00 30.80 164 PRO A O 1
ATOM 1297 N N . LEU A 1 165 ? -5.843 -4.533 -23.387 1.00 37.28 165 LEU A N 1
ATOM 1298 C CA . LEU A 1 165 ? -4.556 -5.018 -23.879 1.00 37.28 165 LEU A CA 1
ATOM 1299 C C . LEU A 1 165 ? -4.717 -5.292 -25.381 1.00 37.28 165 LEU A C 1
ATOM 1301 O O . LEU A 1 165 ? -5.064 -6.401 -25.796 1.00 37.28 165 LEU A O 1
ATOM 1305 N N . GLU A 1 166 ? -4.528 -4.263 -26.207 1.00 33.44 166 GLU A N 1
ATOM 1306 C CA . GLU A 1 166 ? -4.224 -4.457 -27.613 1.00 33.44 166 GLU A CA 1
ATOM 1307 C C . GLU A 1 166 ? -2.955 -5.299 -27.671 1.00 33.44 166 GLU A C 1
ATOM 1309 O O . GLU A 1 166 ? -1.997 -5.073 -26.929 1.00 33.44 166 GLU A O 1
ATOM 1314 N N . LYS A 1 167 ? -2.986 -6.338 -28.509 1.00 37.38 167 LYS A N 1
ATOM 1315 C CA . LYS A 1 167 ? -1.825 -7.182 -28.783 1.00 37.38 167 LYS A CA 1
ATOM 1316 C C . LYS A 1 167 ? -0.670 -6.247 -29.128 1.00 37.38 167 LYS A C 1
ATOM 1318 O O . LYS A 1 167 ? -0.711 -5.626 -30.185 1.00 37.38 167 LYS A O 1
ATOM 1323 N N . GLY A 1 168 ? 0.295 -6.137 -28.213 1.00 34.34 168 GLY A N 1
ATOM 1324 C CA . GLY A 1 168 ? 1.401 -5.200 -28.331 1.00 34.34 168 GLY A CA 1
ATOM 1325 C C . GLY A 1 168 ? 2.021 -5.283 -29.718 1.00 34.34 168 GLY A C 1
ATOM 1326 O O . GLY A 1 168 ? 2.329 -6.378 -30.204 1.00 34.34 168 GLY A O 1
ATOM 1327 N N . ASP A 1 169 ? 2.154 -4.123 -30.353 1.00 37.94 169 ASP A N 1
ATOM 1328 C CA . ASP A 1 169 ? 2.885 -3.982 -31.597 1.00 37.94 169 ASP A CA 1
ATOM 1329 C C . ASP A 1 169 ? 4.295 -4.551 -31.393 1.00 37.94 169 ASP A C 1
ATOM 1331 O O . ASP A 1 169 ? 5.090 -4.050 -30.591 1.00 37.94 169 ASP A O 1
ATOM 1335 N N . LYS A 1 170 ? 4.596 -5.636 -32.114 1.00 41.72 170 LYS A N 1
ATOM 1336 C CA . LYS A 1 170 ? 5.901 -6.308 -32.078 1.00 41.72 170 LYS A CA 1
ATOM 1337 C C . LYS A 1 170 ? 7.027 -5.415 -32.617 1.00 41.72 170 LYS A C 1
ATOM 1339 O O . LYS A 1 170 ? 8.190 -5.797 -32.499 1.00 41.72 170 LYS A O 1
ATOM 1344 N N . ASN A 1 171 ? 6.689 -4.249 -33.171 1.00 38.28 171 ASN A N 1
ATOM 1345 C CA . ASN A 1 171 ? 7.617 -3.245 -33.673 1.00 38.28 171 ASN A CA 1
ATOM 1346 C C . ASN A 1 171 ? 7.759 -2.021 -32.753 1.00 38.28 171 ASN A C 1
ATOM 1348 O O . ASN A 1 171 ? 8.422 -1.061 -33.143 1.00 38.28 171 ASN A O 1
ATOM 1352 N N . SER A 1 172 ? 7.207 -2.042 -31.531 1.00 40.19 172 SER A N 1
ATOM 1353 C CA . SER A 1 172 ? 7.480 -0.979 -30.559 1.00 40.19 172 SER A CA 1
ATOM 1354 C C . SER A 1 172 ? 8.982 -0.937 -30.225 1.00 40.19 172 SER A C 1
ATOM 1356 O O . SER A 1 172 ? 9.522 -1.925 -29.712 1.00 40.19 172 SER A O 1
ATOM 1358 N N . PRO A 1 173 ? 9.678 0.196 -30.450 1.00 37.91 173 PRO A N 1
ATOM 1359 C CA . PRO A 1 173 ? 11.112 0.325 -30.182 1.00 37.91 173 PRO A CA 1
ATOM 1360 C C . PRO A 1 173 ? 11.461 0.257 -28.683 1.00 37.91 173 PRO A C 1
ATOM 1362 O O . PRO A 1 173 ? 12.635 0.302 -28.321 1.00 37.91 173 PRO A O 1
ATOM 1365 N N . PHE A 1 174 ? 10.461 0.120 -27.804 1.00 41.97 174 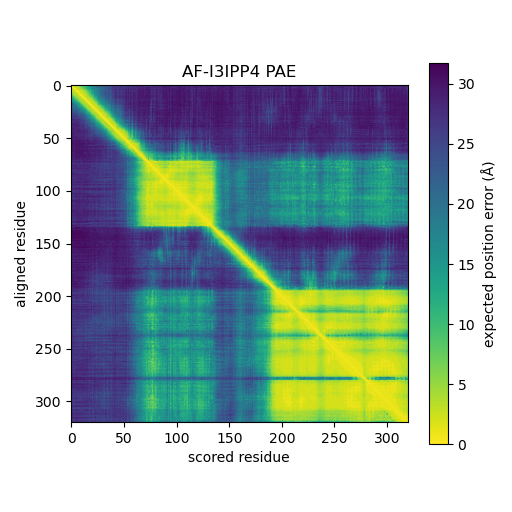PHE A N 1
ATOM 1366 C CA . PHE A 1 174 ? 10.623 0.051 -26.353 1.00 41.97 174 PHE A CA 1
ATOM 1367 C C . PHE A 1 174 ? 10.787 -1.366 -25.779 1.00 41.97 174 PHE A C 1
ATOM 1369 O O . PHE A 1 174 ? 11.119 -1.492 -24.604 1.00 41.97 174 PHE A O 1
ATOM 1376 N N . ILE A 1 175 ? 10.615 -2.437 -26.564 1.00 41.88 175 ILE A N 1
ATOM 1377 C CA . ILE A 1 175 ? 10.681 -3.817 -26.047 1.00 41.88 175 ILE A CA 1
ATOM 1378 C C . ILE A 1 175 ? 11.852 -4.567 -26.680 1.00 41.88 175 ILE A C 1
ATOM 1380 O O . ILE A 1 175 ? 11.647 -5.402 -27.555 1.00 41.88 175 ILE A O 1
ATOM 1384 N N . LYS A 1 176 ? 13.090 -4.247 -26.277 1.00 36.69 176 LYS A N 1
ATOM 1385 C CA . LYS A 1 176 ? 14.280 -5.087 -26.557 1.00 36.69 176 LYS A CA 1
ATOM 1386 C C . LYS A 1 176 ? 15.556 -4.683 -25.801 1.00 36.69 176 LYS A C 1
ATOM 1388 O O . LYS A 1 176 ? 16.647 -4.932 -26.300 1.00 36.69 176 LYS A O 1
ATOM 1393 N N . LYS A 1 177 ? 15.458 -4.070 -24.618 1.00 37.91 177 LYS A N 1
ATOM 1394 C CA . LYS A 1 177 ? 16.639 -3.919 -23.751 1.00 37.91 177 LYS A CA 1
ATOM 1395 C C . LYS A 1 177 ? 16.646 -5.026 -22.713 1.00 37.91 177 LYS A C 1
ATOM 1397 O O . LYS A 1 177 ? 15.649 -5.230 -22.020 1.00 37.91 177 LYS A O 1
ATOM 1402 N N . ASP A 1 178 ? 17.742 -5.775 -22.679 1.00 42.94 178 ASP A N 1
ATOM 1403 C CA . ASP A 1 178 ? 17.988 -6.766 -21.641 1.00 42.94 178 ASP A CA 1
ATOM 1404 C C . ASP A 1 178 ? 18.099 -6.015 -20.305 1.00 42.94 178 ASP A C 1
ATOM 1406 O O . ASP A 1 178 ? 18.541 -4.869 -20.237 1.00 42.94 178 ASP A O 1
ATOM 1410 N N . TRP A 1 179 ? 17.698 -6.647 -19.211 1.00 41.06 179 TRP A N 1
ATOM 1411 C CA . TRP A 1 179 ? 17.636 -6.041 -17.878 1.00 41.06 179 TRP A CA 1
ATOM 1412 C C . TRP A 1 179 ? 19.047 -5.635 -17.405 1.00 41.06 179 TRP A C 1
ATOM 1414 O O . TRP A 1 179 ? 19.216 -4.762 -16.557 1.00 41.06 179 TRP A O 1
ATOM 1424 N N . ARG A 1 180 ? 20.077 -6.239 -18.015 1.00 40.78 180 ARG A N 1
ATOM 1425 C CA . ARG A 1 180 ? 21.498 -5.915 -17.841 1.00 40.78 180 ARG A CA 1
ATOM 1426 C C . ARG A 1 180 ? 21.922 -4.610 -18.523 1.00 40.78 180 ARG A C 1
ATOM 1428 O O . ARG A 1 180 ? 22.878 -3.990 -18.063 1.00 40.78 180 ARG A O 1
ATOM 1435 N N . ASP A 1 181 ? 21.206 -4.160 -19.552 1.00 46.75 181 ASP A N 1
ATOM 1436 C CA . ASP A 1 181 ? 21.519 -2.925 -20.288 1.00 46.75 181 ASP A CA 1
ATOM 1437 C C . ASP A 1 181 ? 21.153 -1.662 -19.491 1.00 46.75 181 ASP A C 1
ATOM 1439 O O . ASP A 1 181 ? 21.620 -0.569 -19.807 1.00 46.75 181 ASP A O 1
ATOM 1443 N N . TYR A 1 182 ? 20.364 -1.806 -18.420 1.00 48.56 182 TYR A N 1
ATOM 1444 C CA . TYR A 1 182 ? 20.046 -0.735 -17.468 1.00 48.56 182 TYR A CA 1
ATOM 1445 C C . TYR A 1 182 ? 21.113 -0.543 -16.379 1.00 48.56 182 TYR A C 1
ATOM 1447 O O . TYR A 1 182 ? 20.899 0.195 -15.422 1.00 48.56 182 TYR A O 1
ATOM 1455 N N . GLY A 1 183 ? 22.275 -1.193 -16.493 1.00 38.84 183 GLY A N 1
ATOM 1456 C CA . GLY A 1 183 ? 23.399 -0.935 -15.591 1.00 38.84 183 GLY A CA 1
ATOM 1457 C C . GLY A 1 183 ? 23.205 -1.444 -14.159 1.00 38.84 183 GLY A C 1
ATOM 1458 O O . GLY A 1 183 ? 24.003 -1.091 -13.287 1.00 38.84 183 GLY A O 1
ATOM 1459 N N . PHE A 1 184 ? 22.225 -2.325 -13.912 1.00 40.72 184 PHE A N 1
ATOM 1460 C CA . PHE A 1 184 ? 22.113 -3.120 -12.681 1.00 40.72 184 PHE A CA 1
ATOM 1461 C C . PHE A 1 184 ? 23.230 -4.180 -12.636 1.00 40.72 184 PHE A C 1
ATOM 1463 O O . PHE A 1 184 ? 23.024 -5.392 -12.642 1.00 40.72 184 PHE A O 1
ATOM 1470 N N . THR A 1 185 ? 24.476 -3.713 -12.600 1.00 41.25 185 THR A N 1
ATOM 1471 C CA . THR A 1 185 ? 25.560 -4.489 -12.006 1.00 41.25 185 THR A CA 1
ATOM 1472 C C . THR A 1 185 ? 25.138 -4.746 -10.564 1.00 41.25 185 THR A C 1
ATOM 1474 O O . THR A 1 185 ? 24.581 -3.848 -9.938 1.00 41.25 185 THR A O 1
ATOM 1477 N N . GLY A 1 186 ? 25.333 -5.957 -10.038 1.00 41.28 186 GLY A N 1
ATOM 1478 C CA . GLY A 1 186 ? 25.035 -6.320 -8.645 1.00 41.28 186 GLY A CA 1
ATOM 1479 C C . GLY A 1 186 ? 25.917 -5.575 -7.635 1.00 41.28 186 GLY A C 1
ATOM 1480 O O . GLY A 1 186 ? 26.557 -6.186 -6.780 1.00 41.28 186 GLY A O 1
ATOM 1481 N N . LYS A 1 187 ? 26.001 -4.250 -7.769 1.00 39.16 187 LYS A N 1
ATOM 1482 C CA . LYS A 1 187 ? 26.694 -3.323 -6.906 1.00 39.16 187 LYS A CA 1
ATOM 1483 C C . LYS A 1 187 ? 25.941 -3.373 -5.589 1.00 39.16 187 LYS A C 1
ATOM 1485 O O . LYS A 1 187 ? 24.819 -2.895 -5.461 1.00 39.16 187 LYS A O 1
ATOM 1490 N N . LYS A 1 188 ? 26.571 -4.077 -4.653 1.00 42.50 188 LYS A N 1
ATOM 1491 C CA . LYS A 1 188 ? 26.330 -4.054 -3.212 1.00 42.50 188 LYS A CA 1
ATOM 1492 C C . LYS A 1 188 ? 25.658 -2.736 -2.812 1.00 42.50 188 LYS A C 1
ATOM 1494 O O . LYS A 1 188 ? 26.208 -1.691 -3.157 1.00 42.50 188 LYS A O 1
ATOM 1499 N N . ARG A 1 189 ? 24.513 -2.841 -2.114 1.00 44.44 189 ARG A N 1
ATOM 1500 C CA . ARG A 1 189 ? 23.780 -1.780 -1.391 1.00 44.44 189 ARG A CA 1
ATOM 1501 C C . ARG A 1 189 ? 24.609 -0.495 -1.332 1.00 44.44 189 ARG A C 1
ATOM 1503 O O . ARG A 1 189 ? 25.639 -0.498 -0.650 1.00 44.44 189 ARG A O 1
ATOM 1510 N N . SER A 1 190 ? 24.209 0.566 -2.041 1.00 45.59 190 SER A N 1
ATOM 1511 C CA . SER A 1 190 ? 24.777 1.876 -1.729 1.00 45.59 190 SER A CA 1
ATOM 1512 C C . SER A 1 190 ? 24.531 2.079 -0.233 1.00 45.59 190 SER A C 1
ATOM 1514 O O . SER A 1 190 ? 23.429 1.871 0.277 1.00 45.59 190 SER A O 1
ATOM 1516 N N . THR A 1 191 ? 25.577 2.383 0.522 1.00 48.09 191 THR A N 1
ATOM 1517 C CA . THR A 1 191 ? 25.494 2.640 1.967 1.00 48.09 191 THR A CA 1
ATOM 1518 C C . THR A 1 191 ? 24.759 3.952 2.282 1.00 48.09 191 THR A C 1
ATOM 1520 O O . THR A 1 191 ? 24.811 4.437 3.406 1.00 48.09 191 THR A O 1
ATOM 1523 N N . ASP A 1 192 ? 24.061 4.510 1.295 1.00 60.62 192 ASP A N 1
ATOM 1524 C CA . ASP A 1 192 ? 23.555 5.877 1.241 1.00 60.62 192 ASP A CA 1
ATOM 1525 C C . ASP A 1 192 ? 22.251 6.063 2.029 1.00 60.62 192 ASP A C 1
ATOM 1527 O O . ASP A 1 192 ? 21.915 7.171 2.435 1.00 60.62 192 ASP A O 1
ATOM 1531 N N . ASN A 1 193 ? 21.549 4.970 2.365 1.00 60.62 193 ASN A N 1
ATOM 1532 C CA . ASN A 1 193 ? 20.440 5.041 3.328 1.00 60.62 193 ASN A CA 1
ATOM 1533 C C . ASN A 1 193 ? 20.905 5.534 4.697 1.00 60.62 193 ASN A C 1
ATOM 1535 O O . ASN A 1 193 ? 20.138 6.184 5.405 1.00 60.62 193 ASN A O 1
ATOM 1539 N N . GLY A 1 194 ? 22.149 5.220 5.071 1.00 64.62 194 GLY A N 1
ATOM 1540 C CA . GLY A 1 194 ? 22.689 5.577 6.376 1.00 64.62 194 GLY A CA 1
ATOM 1541 C C . GLY A 1 194 ? 22.672 7.082 6.627 1.00 64.62 194 GLY A C 1
ATOM 1542 O O . GLY A 1 194 ? 22.521 7.491 7.773 1.00 64.62 194 GLY A O 1
ATOM 1543 N N . ASP A 1 195 ? 22.770 7.907 5.586 1.00 84.06 195 ASP A N 1
ATOM 1544 C CA . ASP A 1 195 ? 22.791 9.360 5.744 1.00 84.06 195 ASP A CA 1
ATOM 1545 C C . ASP A 1 195 ? 21.387 9.957 5.862 1.00 84.06 195 ASP A C 1
ATOM 1547 O O . ASP A 1 195 ? 21.166 10.825 6.707 1.00 84.06 195 ASP A O 1
ATOM 1551 N N . CYS A 1 196 ? 20.403 9.429 5.129 1.00 89.81 196 CYS A N 1
ATOM 1552 C CA . CYS A 1 196 ? 19.009 9.850 5.280 1.00 89.81 196 CYS A CA 1
ATOM 1553 C C . CYS A 1 196 ? 18.454 9.472 6.663 1.00 89.81 196 CYS A C 1
ATOM 1555 O O . CYS A 1 196 ? 17.846 10.295 7.351 1.00 89.81 196 CYS A O 1
ATOM 1557 N N . LEU A 1 197 ? 18.672 8.229 7.099 1.00 91.44 197 LEU A N 1
ATOM 1558 C CA . LEU A 1 197 ? 18.037 7.697 8.309 1.00 91.44 197 LEU A CA 1
ATOM 1559 C C . LEU A 1 197 ? 18.609 8.282 9.610 1.00 91.44 197 LEU A C 1
ATOM 1561 O O . LEU A 1 197 ? 17.898 8.311 10.611 1.00 91.44 197 LEU A O 1
ATOM 1565 N N . LYS A 1 198 ? 19.819 8.864 9.587 1.00 91.31 198 LYS A N 1
ATOM 1566 C CA . LYS A 1 198 ? 20.366 9.647 10.716 1.00 91.31 198 LYS A CA 1
ATOM 1567 C C . LYS A 1 198 ? 19.448 10.796 11.133 1.00 91.31 198 LYS A C 1
ATOM 1569 O O . LYS A 1 198 ? 19.321 11.074 12.322 1.00 91.31 198 LYS A O 1
ATOM 1574 N N . CYS A 1 199 ? 18.817 11.451 10.160 1.00 93.00 199 CYS A N 1
ATOM 1575 C CA . CYS A 1 199 ? 17.892 12.559 10.398 1.00 93.00 199 CYS A CA 1
ATOM 1576 C C . CYS A 1 199 ? 16.421 12.113 10.354 1.00 93.00 199 CYS A C 1
ATOM 1578 O O . CYS A 1 199 ? 15.563 12.762 10.948 1.00 93.00 199 CYS A O 1
ATOM 1580 N N . HIS A 1 200 ? 16.118 10.998 9.682 1.00 92.75 200 HIS A N 1
ATOM 1581 C CA . HIS A 1 200 ? 14.761 10.493 9.461 1.00 92.75 200 HIS A CA 1
ATOM 1582 C C . HIS A 1 200 ? 14.469 9.191 10.229 1.00 92.75 200 HIS A C 1
ATOM 1584 O O . HIS A 1 200 ? 13.929 8.236 9.673 1.00 92.75 200 HIS A O 1
ATOM 1590 N N . ALA A 1 201 ? 14.776 9.154 11.528 1.00 92.69 201 ALA A N 1
ATOM 1591 C CA . ALA A 1 201 ? 14.611 7.956 12.360 1.00 92.69 201 ALA A CA 1
ATOM 1592 C C . ALA A 1 201 ? 13.159 7.425 12.429 1.00 92.69 201 ALA A C 1
ATOM 1594 O O . ALA A 1 201 ? 12.940 6.218 12.496 1.00 92.69 201 ALA A O 1
ATOM 1595 N N . GLU A 1 202 ? 12.139 8.294 12.368 1.00 93.50 202 GLU A N 1
ATOM 1596 C CA . GLU A 1 202 ? 10.737 7.838 12.302 1.00 93.50 202 GLU A CA 1
ATOM 1597 C C . GLU A 1 202 ? 10.432 7.082 10.997 1.00 93.50 202 GLU A C 1
ATOM 1599 O O . GLU A 1 202 ? 9.649 6.130 11.008 1.00 93.50 202 GLU A O 1
ATOM 1604 N N . VAL A 1 203 ? 11.064 7.474 9.884 1.00 95.12 203 VAL A N 1
ATOM 1605 C CA . VAL A 1 203 ? 10.923 6.784 8.593 1.00 95.12 203 VAL A CA 1
ATOM 1606 C C . VAL A 1 203 ? 11.537 5.392 8.687 1.00 95.12 203 VAL A C 1
ATOM 1608 O O . VAL A 1 203 ? 10.915 4.432 8.244 1.00 95.12 203 VAL A O 1
ATOM 1611 N N . GLU A 1 204 ? 12.704 5.259 9.325 1.00 94.38 204 GLU A N 1
ATOM 1612 C CA . GLU A 1 204 ? 13.338 3.960 9.578 1.00 94.38 204 GLU A CA 1
ATOM 1613 C C . GLU A 1 204 ? 12.422 3.032 10.382 1.00 94.38 204 GLU A C 1
ATOM 1615 O O . GLU A 1 204 ? 12.191 1.889 9.989 1.00 94.38 204 GLU A O 1
ATOM 1620 N N . GLN A 1 205 ? 11.837 3.527 11.476 1.00 94.25 205 GLN A N 1
ATOM 1621 C CA . GLN A 1 205 ? 10.896 2.744 12.282 1.00 94.25 205 GLN A CA 1
ATOM 1622 C C . GLN A 1 205 ? 9.667 2.315 11.473 1.00 94.25 205 GLN A C 1
ATOM 1624 O O . GLN A 1 205 ? 9.209 1.180 11.610 1.00 94.25 205 GLN A O 1
ATOM 1629 N N . TYR A 1 206 ? 9.143 3.196 10.615 1.00 95.94 206 TYR A N 1
ATOM 1630 C CA . TYR A 1 206 ? 7.993 2.898 9.761 1.00 95.94 206 TYR A CA 1
ATOM 1631 C C . TYR A 1 206 ? 8.323 1.846 8.695 1.00 95.94 206 TYR A C 1
ATOM 1633 O O . TYR A 1 206 ? 7.569 0.889 8.506 1.00 95.94 206 TYR A O 1
ATOM 1641 N N . ILE A 1 207 ? 9.474 1.988 8.036 1.00 94.75 207 ILE A N 1
ATOM 1642 C CA . ILE A 1 207 ? 9.998 1.030 7.058 1.00 94.75 207 ILE A CA 1
ATOM 1643 C C . ILE A 1 207 ? 10.209 -0.335 7.712 1.00 94.75 207 ILE A C 1
ATOM 1645 O O . ILE A 1 207 ? 9.740 -1.338 7.189 1.00 94.75 207 ILE A O 1
ATOM 1649 N N . ASN A 1 208 ? 10.831 -0.382 8.889 1.00 94.38 208 ASN A N 1
ATOM 1650 C CA . ASN A 1 208 ? 11.076 -1.631 9.612 1.00 94.38 208 ASN A CA 1
ATOM 1651 C C . ASN A 1 208 ? 9.794 -2.234 10.211 1.00 94.38 208 ASN A C 1
ATOM 1653 O O . ASN A 1 208 ? 9.786 -3.381 10.650 1.00 94.38 208 ASN A O 1
ATOM 1657 N N . GLY A 1 209 ? 8.699 -1.472 10.229 1.00 94.81 209 GLY A N 1
ATOM 1658 C CA . GLY A 1 209 ? 7.451 -1.862 10.870 1.00 94.81 209 GLY A CA 1
ATOM 1659 C C . GLY A 1 209 ? 7.518 -1.884 12.394 1.00 94.81 209 GLY A C 1
ATOM 1660 O O . GLY A 1 209 ? 6.588 -2.365 13.030 1.00 94.81 209 GLY A O 1
ATOM 1661 N N . SER A 1 210 ? 8.577 -1.341 12.989 1.00 92.12 210 SER A N 1
ATOM 1662 C CA . SER A 1 210 ? 8.838 -1.334 14.432 1.00 92.12 210 SER A CA 1
ATOM 1663 C C . SER A 1 210 ? 8.314 -0.054 15.088 1.00 92.12 210 SER A C 1
ATOM 1665 O O . SER A 1 210 ? 9.024 0.626 15.828 1.00 92.12 210 SER A O 1
ATOM 1667 N N . ILE A 1 211 ? 7.062 0.309 14.801 1.00 89.75 211 ILE A N 1
ATOM 1668 C CA . ILE A 1 211 ? 6.444 1.502 15.389 1.00 89.75 211 ILE A CA 1
ATOM 1669 C C . ILE A 1 211 ? 5.959 1.174 16.798 1.00 89.75 211 ILE A C 1
ATOM 1671 O O . ILE A 1 211 ? 5.158 0.254 17.009 1.00 89.75 211 ILE A O 1
ATOM 1675 N N . GLN A 1 212 ? 6.401 1.975 17.766 1.00 86.19 212 GLN A N 1
ATOM 1676 C CA . GLN A 1 212 ? 5.960 1.847 19.150 1.00 86.19 212 GLN A CA 1
ATOM 1677 C C . GLN A 1 212 ? 4.427 1.876 19.243 1.00 86.19 212 GLN A C 1
ATOM 1679 O O . GLN A 1 212 ? 3.754 2.677 18.593 1.00 86.19 212 GLN A O 1
ATOM 1684 N N . ASN A 1 213 ? 3.866 1.014 20.094 1.00 84.31 213 ASN A N 1
ATOM 1685 C CA . ASN A 1 213 ? 2.426 0.914 20.374 1.00 84.31 213 ASN A CA 1
ATOM 1686 C C . ASN A 1 213 ? 1.547 0.335 19.245 1.00 84.31 213 ASN A C 1
ATOM 1688 O O . ASN A 1 213 ? 0.318 0.360 19.362 1.00 84.31 213 ASN A O 1
ATOM 1692 N N . ILE A 1 214 ? 2.129 -0.202 18.165 1.00 80.69 214 ILE A N 1
ATOM 1693 C CA . ILE A 1 214 ? 1.365 -0.857 17.082 1.00 80.69 214 ILE A CA 1
ATOM 1694 C C . ILE A 1 214 ? 1.397 -2.392 17.194 1.00 80.69 214 ILE A C 1
ATOM 1696 O O . ILE A 1 214 ? 0.511 -3.055 16.667 1.00 80.69 214 ILE A O 1
ATOM 1700 N N . GLY A 1 215 ? 2.300 -2.955 18.006 1.00 82.12 215 GLY A N 1
ATOM 1701 C CA . GLY A 1 215 ? 2.252 -4.357 18.454 1.00 82.12 215 GLY A CA 1
ATOM 1702 C C . GLY A 1 215 ? 2.508 -5.404 17.364 1.00 82.12 215 GLY A C 1
ATOM 1703 O O . GLY A 1 215 ? 2.353 -6.594 17.622 1.00 82.12 215 GLY A O 1
ATOM 1704 N N . THR A 1 216 ? 2.888 -4.980 16.158 1.00 80.25 216 THR A N 1
ATOM 1705 C CA . THR A 1 216 ? 3.181 -5.860 15.024 1.00 80.25 216 THR A CA 1
ATOM 1706 C C . THR A 1 216 ? 4.390 -5.339 14.264 1.00 80.25 216 THR A C 1
ATOM 1708 O O . THR A 1 216 ? 4.359 -4.194 13.820 1.00 80.25 216 THR A O 1
ATOM 1711 N N . GLU A 1 217 ? 5.399 -6.185 14.066 1.00 91.81 217 GLU A N 1
ATOM 1712 C CA . GLU A 1 217 ? 6.554 -5.895 13.213 1.00 91.81 217 GLU A CA 1
ATOM 1713 C C . GLU A 1 217 ? 6.259 -6.360 11.789 1.00 91.81 217 GLU A C 1
ATOM 1715 O O . GLU A 1 217 ? 6.164 -7.555 11.506 1.00 91.81 217 GLU A O 1
ATOM 1720 N N . VAL A 1 218 ? 6.052 -5.401 10.891 1.00 92.56 218 VAL A N 1
ATOM 1721 C CA . VAL A 1 218 ? 5.750 -5.673 9.482 1.00 92.56 218 VAL A CA 1
ATOM 1722 C C . VAL A 1 218 ? 6.711 -4.854 8.634 1.00 92.56 218 VAL A C 1
ATOM 1724 O O . VAL A 1 218 ? 6.354 -3.739 8.268 1.00 92.56 218 VAL A O 1
ATOM 1727 N N . PRO A 1 219 ? 7.930 -5.347 8.358 1.00 93.38 219 PRO A N 1
ATOM 1728 C CA . PRO A 1 219 ? 8.895 -4.599 7.567 1.00 93.38 219 PRO A CA 1
ATOM 1729 C C . PRO A 1 219 ? 8.432 -4.459 6.116 1.00 93.38 219 PRO A C 1
ATOM 1731 O O . PRO A 1 219 ? 7.830 -5.375 5.543 1.00 93.38 219 PRO A O 1
ATOM 1734 N N . ASP A 1 220 ? 8.741 -3.317 5.513 1.00 92.44 220 ASP A N 1
ATOM 1735 C CA . ASP A 1 220 ? 8.530 -3.076 4.097 1.00 92.44 220 ASP A CA 1
ATOM 1736 C C . ASP A 1 220 ? 9.464 -3.958 3.266 1.00 92.44 220 ASP A C 1
ATOM 1738 O O . ASP A 1 220 ? 10.668 -4.064 3.514 1.00 92.44 220 ASP A O 1
ATOM 1742 N N . TRP A 1 221 ? 8.906 -4.602 2.249 1.00 87.31 221 TRP A N 1
ATOM 1743 C CA . TRP A 1 221 ? 9.654 -5.557 1.445 1.00 87.31 221 TRP A CA 1
ATOM 1744 C C . TRP A 1 221 ? 10.563 -4.873 0.417 1.00 87.31 221 TRP A C 1
ATOM 1746 O O . TRP A 1 221 ? 11.605 -5.443 0.076 1.00 87.31 221 TRP A O 1
ATOM 1756 N N . MET A 1 222 ? 10.208 -3.669 -0.052 1.00 85.62 222 MET A N 1
ATOM 1757 C CA . MET A 1 222 ? 11.015 -2.908 -1.010 1.00 85.62 222 MET A CA 1
ATOM 1758 C C . MET A 1 222 ? 12.284 -2.370 -0.352 1.00 85.62 222 MET A C 1
ATOM 1760 O O . MET A 1 222 ? 13.333 -2.375 -0.987 1.00 85.62 222 MET A O 1
ATOM 1764 N N . SER A 1 223 ? 12.239 -2.021 0.934 1.00 88.00 223 SER A N 1
ATOM 1765 C CA . SER A 1 223 ? 13.374 -1.484 1.699 1.00 88.00 223 SER A CA 1
ATOM 1766 C C . SER A 1 223 ? 14.624 -2.372 1.724 1.00 88.00 223 SER A C 1
ATOM 1768 O O . SER A 1 223 ? 15.741 -1.901 1.939 1.00 88.00 223 SER A O 1
ATOM 1770 N N . ASN A 1 224 ? 14.465 -3.671 1.456 1.00 86.00 224 ASN A N 1
ATOM 1771 C CA . ASN A 1 224 ? 15.594 -4.589 1.339 1.00 86.00 224 ASN A CA 1
ATOM 1772 C C . ASN A 1 224 ? 16.433 -4.351 0.077 1.00 86.00 224 ASN A C 1
ATOM 1774 O O . ASN A 1 224 ? 17.636 -4.638 0.100 1.00 86.00 224 ASN A O 1
ATOM 1778 N N . TRP A 1 225 ? 15.798 -3.847 -0.984 1.00 85.00 225 TRP A N 1
ATOM 1779 C CA . TRP A 1 225 ? 16.321 -3.759 -2.350 1.00 85.00 225 TRP A CA 1
ATOM 1780 C C . TRP A 1 225 ? 16.367 -2.332 -2.901 1.00 85.00 225 TRP A C 1
ATOM 1782 O O . TRP A 1 225 ? 17.100 -2.087 -3.853 1.00 85.00 225 TRP A O 1
ATOM 1792 N N . VAL A 1 226 ? 15.604 -1.413 -2.311 1.00 89.88 226 VAL A N 1
ATOM 1793 C CA . VAL A 1 226 ? 15.447 -0.023 -2.739 1.00 89.88 226 VAL A CA 1
ATOM 1794 C C . VAL A 1 226 ? 15.971 0.894 -1.637 1.00 89.88 226 VAL A C 1
ATOM 1796 O O . VAL A 1 226 ? 15.595 0.766 -0.470 1.00 89.88 226 VAL A O 1
ATOM 1799 N N . SER A 1 227 ? 16.861 1.809 -2.006 1.00 92.19 227 SER A N 1
ATOM 1800 C CA . SER A 1 227 ? 17.397 2.843 -1.123 1.00 92.19 227 SER A CA 1
ATOM 1801 C C . SER A 1 227 ? 16.518 4.103 -1.131 1.00 92.19 227 SER A C 1
ATOM 1803 O O . SER A 1 227 ? 15.731 4.332 -2.049 1.00 92.19 227 SER A O 1
ATOM 1805 N N . CYS A 1 228 ? 16.648 4.959 -0.118 1.00 93.06 228 CYS A N 1
ATOM 1806 C CA . CYS A 1 228 ? 15.997 6.262 -0.046 1.00 93.06 228 CYS A CA 1
ATOM 1807 C C . CYS A 1 228 ? 16.320 7.086 -1.293 1.00 93.06 228 CYS A C 1
ATOM 1809 O O . CYS A 1 228 ? 15.420 7.658 -1.905 1.00 93.06 228 CYS A O 1
ATOM 1811 N N . THR A 1 229 ? 17.586 7.081 -1.712 1.00 91.94 229 THR A N 1
ATOM 1812 C CA . THR A 1 229 ? 18.045 7.813 -2.889 1.00 91.94 229 THR A CA 1
ATOM 1813 C C . THR A 1 229 ? 17.629 7.154 -4.197 1.00 91.94 229 THR A C 1
ATOM 1815 O O . THR A 1 229 ? 17.826 7.762 -5.231 1.00 91.94 229 THR A O 1
ATOM 1818 N N . ASP A 1 230 ? 16.996 5.981 -4.223 1.00 91.19 230 ASP A N 1
ATOM 1819 C CA . ASP A 1 230 ? 16.390 5.460 -5.458 1.00 91.19 230 ASP A CA 1
ATOM 1820 C C . ASP A 1 230 ? 15.037 6.109 -5.762 1.00 91.19 230 ASP A C 1
ATOM 1822 O O . ASP A 1 230 ? 14.686 6.274 -6.928 1.00 91.19 230 ASP A O 1
ATOM 1826 N N . CYS A 1 231 ? 14.312 6.536 -4.725 1.00 92.56 231 CYS A N 1
ATOM 1827 C CA . CYS A 1 231 ? 13.010 7.200 -4.842 1.00 92.56 231 CYS A CA 1
ATOM 1828 C C . CYS A 1 231 ? 13.078 8.715 -4.595 1.00 92.56 231 CYS A C 1
ATOM 1830 O O . CYS A 1 231 ? 12.185 9.451 -5.010 1.00 92.56 231 CYS A O 1
ATOM 1832 N N . HIS A 1 232 ? 14.114 9.189 -3.906 1.00 91.50 232 HIS A N 1
ATOM 1833 C CA . HIS A 1 232 ? 14.306 10.589 -3.543 1.00 91.50 232 HIS A CA 1
ATOM 1834 C C . HIS A 1 232 ? 15.632 11.101 -4.104 1.00 91.50 232 HIS A C 1
ATOM 1836 O O . HIS A 1 232 ? 16.623 11.205 -3.383 1.00 91.50 232 HIS A O 1
ATOM 1842 N N . ARG A 1 233 ? 15.652 11.443 -5.399 1.00 88.19 233 ARG A N 1
ATOM 1843 C CA . ARG A 1 233 ? 16.785 12.152 -6.021 1.00 88.19 233 ARG A CA 1
ATOM 1844 C C . ARG A 1 233 ? 16.395 13.581 -6.356 1.00 88.19 233 ARG A C 1
ATOM 1846 O O . ARG A 1 233 ? 15.307 13.820 -6.895 1.00 88.19 233 ARG A O 1
ATOM 1853 N N . LEU A 1 234 ? 17.307 14.494 -6.037 1.00 87.88 234 LEU A N 1
ATOM 1854 C CA . LEU A 1 234 ? 17.279 15.859 -6.539 1.00 87.88 234 LEU A CA 1
ATOM 1855 C C . LEU A 1 234 ? 17.406 15.827 -8.062 1.00 87.88 234 LEU A C 1
ATOM 1857 O O . LEU A 1 234 ? 18.164 15.032 -8.623 1.00 87.88 234 LEU A O 1
ATOM 1861 N N . GLU A 1 235 ? 16.640 16.677 -8.729 1.00 87.69 235 GLU A N 1
ATOM 1862 C CA . GLU A 1 235 ? 16.812 16.913 -10.154 1.00 87.69 235 GLU A CA 1
ATOM 1863 C C . GLU A 1 235 ? 18.118 17.679 -10.408 1.00 87.69 235 GLU A C 1
ATOM 1865 O O . GLU A 1 235 ? 18.704 18.277 -9.508 1.00 87.69 235 GLU A O 1
ATOM 1870 N N . SER A 1 236 ? 18.584 17.682 -11.657 1.00 85.62 236 SER A N 1
ATOM 1871 C CA . SER A 1 236 ? 19.848 18.323 -12.055 1.00 85.62 236 SER A CA 1
ATOM 1872 C C . SER A 1 236 ? 19.892 19.838 -11.829 1.00 85.62 236 SER A C 1
ATOM 1874 O O . SER A 1 236 ? 20.948 20.444 -11.954 1.00 85.62 236 SER A O 1
ATOM 1876 N N . ASN A 1 237 ? 18.744 20.461 -11.555 1.00 86.12 237 ASN A N 1
ATOM 1877 C CA . ASN A 1 237 ? 18.640 21.869 -11.182 1.00 86.12 237 ASN A CA 1
ATOM 1878 C C . ASN A 1 237 ? 18.877 22.111 -9.676 1.00 86.12 237 ASN A C 1
ATOM 1880 O O . ASN A 1 237 ? 18.780 23.256 -9.247 1.00 86.12 237 ASN A O 1
ATOM 1884 N N . GLU A 1 238 ? 19.098 21.043 -8.897 1.00 82.44 238 GLU A N 1
ATOM 1885 C CA . GLU A 1 238 ? 19.313 20.998 -7.442 1.00 82.44 238 GLU A CA 1
ATOM 1886 C C . GLU A 1 238 ? 18.209 21.636 -6.577 1.00 82.44 238 GLU A C 1
ATOM 1888 O O . GLU A 1 238 ? 18.327 21.689 -5.356 1.00 82.44 238 GLU A O 1
ATOM 1893 N N . ASN A 1 239 ? 17.093 22.056 -7.180 1.00 85.94 239 ASN A N 1
ATOM 1894 C CA . ASN A 1 239 ? 16.048 22.836 -6.512 1.00 85.94 239 ASN A CA 1
ATOM 1895 C C . ASN A 1 239 ? 14.707 22.099 -6.400 1.00 85.94 239 ASN A C 1
ATOM 1897 O O . ASN A 1 239 ? 13.802 22.571 -5.711 1.00 85.94 239 ASN A O 1
ATOM 1901 N N . SER A 1 240 ? 14.549 20.958 -7.071 1.00 86.81 240 SER A N 1
ATOM 1902 C CA . SER A 1 240 ? 13.331 20.152 -7.018 1.00 86.81 240 SER A CA 1
ATOM 1903 C C . SER A 1 240 ? 13.636 18.668 -6.881 1.00 86.81 240 SER A C 1
ATOM 1905 O O . SER A 1 240 ? 14.652 18.165 -7.353 1.00 86.81 240 SER A O 1
ATOM 1907 N N . PHE A 1 241 ? 12.723 17.949 -6.230 1.00 87.19 241 PHE A N 1
ATOM 1908 C CA . PHE A 1 241 ? 12.678 16.494 -6.293 1.00 87.19 241 PHE A CA 1
ATOM 1909 C C . PHE A 1 241 ? 11.704 16.086 -7.385 1.00 87.19 241 PHE A C 1
ATOM 1911 O O . PHE A 1 241 ? 10.576 16.586 -7.446 1.00 87.19 241 PHE A O 1
ATOM 1918 N N . LYS A 1 242 ? 12.108 15.116 -8.200 1.00 87.88 242 LYS A N 1
ATOM 1919 C CA . LYS A 1 242 ? 11.171 14.432 -9.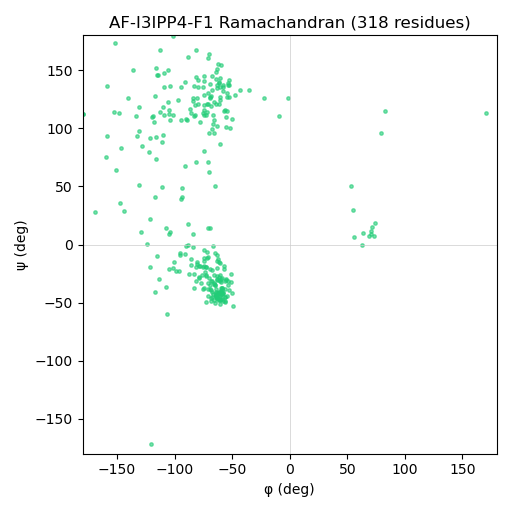084 1.00 87.88 242 LYS A CA 1
ATOM 1920 C C . LYS A 1 242 ? 10.129 13.691 -8.245 1.00 87.88 242 LYS A C 1
ATOM 1922 O O . LYS A 1 242 ? 10.407 13.248 -7.129 1.00 87.88 242 LYS A O 1
ATOM 1927 N N . SER A 1 243 ? 8.925 13.519 -8.785 1.00 92.38 243 SER A N 1
ATOM 1928 C CA . SER A 1 243 ? 7.890 12.763 -8.079 1.00 92.38 243 SER A CA 1
ATOM 1929 C C . SER A 1 243 ? 8.315 11.301 -7.872 1.00 92.38 243 SER A C 1
ATOM 1931 O O . SER A 1 243 ? 8.805 10.664 -8.807 1.00 92.38 243 SER A O 1
ATOM 1933 N N . VAL A 1 244 ? 8.068 10.748 -6.676 1.00 93.06 244 VAL A N 1
ATOM 1934 C CA . VAL A 1 244 ? 8.339 9.329 -6.352 1.00 93.06 244 VAL A CA 1
ATOM 1935 C C . VAL A 1 244 ? 7.688 8.392 -7.372 1.00 93.06 244 VAL A C 1
ATOM 1937 O O . VAL A 1 244 ? 8.311 7.437 -7.825 1.00 93.06 244 VAL A O 1
ATOM 1940 N N . ARG A 1 245 ? 6.466 8.723 -7.810 1.00 94.19 245 ARG A N 1
ATOM 1941 C CA . ARG A 1 245 ? 5.741 8.010 -8.868 1.00 94.19 245 ARG A CA 1
ATOM 1942 C C . ARG A 1 245 ? 6.589 7.809 -10.124 1.00 94.19 245 ARG A C 1
ATOM 1944 O O . ARG A 1 245 ? 6.546 6.739 -10.724 1.00 94.19 245 ARG A O 1
ATOM 1951 N N . THR A 1 246 ? 7.347 8.825 -10.537 1.00 93.81 246 THR A N 1
ATOM 1952 C CA . THR A 1 246 ? 8.168 8.725 -11.745 1.00 93.81 246 THR A CA 1
ATOM 1953 C C . THR A 1 246 ? 9.324 7.751 -11.559 1.00 93.81 246 THR A C 1
ATOM 1955 O O . THR A 1 246 ? 9.579 6.968 -12.465 1.00 93.81 246 THR A O 1
ATOM 1958 N N . TYR A 1 247 ? 9.963 7.730 -10.386 1.00 93.19 247 TYR A N 1
ATOM 1959 C CA . TYR A 1 247 ? 11.012 6.750 -10.085 1.00 93.19 247 TYR A CA 1
ATOM 1960 C C . TYR A 1 247 ? 10.477 5.318 -10.043 1.00 93.19 247 TYR A C 1
ATOM 1962 O O . TYR A 1 247 ? 11.141 4.401 -10.520 1.00 93.19 247 TYR A O 1
ATOM 1970 N N . CYS A 1 248 ? 9.239 5.114 -9.576 1.00 90.62 248 CYS A N 1
ATOM 1971 C CA . CYS A 1 248 ? 8.605 3.801 -9.668 1.00 90.62 248 CYS A CA 1
ATOM 1972 C C . CYS A 1 248 ? 8.524 3.310 -11.126 1.00 90.62 248 CYS A C 1
ATOM 1974 O O . CYS A 1 248 ? 8.813 2.149 -11.392 1.00 90.62 248 CYS A O 1
ATOM 1976 N N . ILE A 1 249 ? 8.181 4.194 -12.070 1.00 92.44 249 ILE A N 1
ATOM 1977 C CA . ILE A 1 249 ? 8.067 3.878 -13.507 1.00 92.44 249 ILE A CA 1
ATOM 1978 C C . ILE A 1 249 ? 9.441 3.735 -14.186 1.00 92.44 249 ILE A C 1
ATOM 1980 O O . ILE A 1 249 ? 9.537 3.150 -15.254 1.00 92.44 249 ILE A O 1
ATOM 1984 N N . GLU A 1 250 ? 10.519 4.256 -13.602 1.00 92.75 250 GLU A N 1
ATOM 1985 C CA . GLU A 1 250 ? 11.868 4.040 -14.143 1.00 92.75 250 GLU A CA 1
ATOM 1986 C C . GLU A 1 250 ? 12.376 2.620 -13.872 1.00 92.75 250 GLU A C 1
ATOM 1988 O O . GLU A 1 250 ? 13.033 2.030 -14.728 1.00 92.75 250 GLU A O 1
ATOM 1993 N N . CYS A 1 251 ? 12.054 2.066 -12.699 1.00 88.06 251 CYS A N 1
ATOM 1994 C CA . CYS A 1 251 ? 12.422 0.698 -12.323 1.00 88.06 251 CYS A CA 1
ATOM 1995 C C . CYS A 1 251 ? 11.396 -0.352 -12.785 1.00 88.06 251 CYS A C 1
ATOM 1997 O O . CYS A 1 251 ? 11.744 -1.521 -12.956 1.00 88.06 251 CYS A O 1
ATOM 1999 N N . HIS A 1 252 ? 10.135 0.047 -12.969 1.00 88.31 252 HIS A N 1
ATOM 2000 C CA . HIS A 1 252 ? 9.028 -0.824 -13.369 1.00 88.31 252 HIS A CA 1
ATOM 2001 C C . HIS A 1 252 ? 8.390 -0.369 -14.690 1.00 88.31 252 HIS A C 1
ATOM 2003 O O . HIS A 1 252 ? 8.901 0.489 -15.392 1.00 88.31 252 HIS A O 1
ATOM 2009 N N . ASN A 1 253 ? 7.272 -0.979 -15.080 1.00 85.12 253 ASN A N 1
ATOM 2010 C CA . ASN A 1 253 ? 6.514 -0.544 -16.251 1.00 85.12 253 ASN A CA 1
ATOM 2011 C C . ASN A 1 253 ? 5.600 0.663 -15.917 1.00 85.12 253 ASN A C 1
ATOM 2013 O O . ASN A 1 253 ? 5.380 0.969 -14.740 1.00 85.12 253 ASN A O 1
ATOM 2017 N N . PRO A 1 254 ? 5.026 1.343 -16.930 1.00 87.25 254 PRO A N 1
ATOM 2018 C CA . PRO A 1 254 ? 4.103 2.460 -16.708 1.00 87.25 254 PRO A CA 1
ATOM 2019 C C . PRO A 1 254 ? 2.883 2.124 -15.837 1.00 87.25 254 PRO A C 1
ATOM 2021 O O . PRO A 1 254 ? 2.429 2.982 -15.077 1.00 87.25 254 PRO A O 1
ATOM 2024 N N . ASP A 1 255 ? 2.392 0.882 -15.886 1.00 83.94 255 ASP A N 1
ATOM 2025 C CA . ASP A 1 255 ? 1.238 0.433 -15.095 1.00 83.94 255 ASP A CA 1
ATOM 2026 C C . ASP A 1 255 ? 1.528 0.440 -13.588 1.00 83.94 255 ASP A C 1
ATOM 2028 O O . ASP A 1 255 ? 0.627 0.645 -12.774 1.00 83.94 255 ASP A O 1
ATOM 2032 N N . TYR A 1 256 ? 2.795 0.305 -13.189 1.00 86.38 256 TYR A N 1
ATOM 2033 C CA . TYR A 1 256 ? 3.193 0.442 -11.789 1.00 86.38 256 TYR A CA 1
ATOM 2034 C C . TYR A 1 256 ? 2.930 1.857 -11.249 1.00 86.38 256 TYR A C 1
ATOM 2036 O O . TYR A 1 256 ? 2.609 2.031 -10.073 1.00 86.38 256 TYR A O 1
ATOM 2044 N N . GLY A 1 257 ? 2.978 2.878 -12.112 1.00 88.81 257 GLY A N 1
ATOM 2045 C CA . GLY A 1 257 ? 2.559 4.233 -11.758 1.00 88.81 257 GLY A CA 1
ATOM 2046 C C . GLY A 1 257 ? 1.094 4.299 -11.320 1.00 88.81 257 GLY A C 1
ATOM 2047 O O . GLY A 1 257 ? 0.774 5.007 -10.369 1.00 88.81 257 GLY A O 1
ATOM 2048 N N . LEU A 1 258 ? 0.218 3.511 -11.952 1.00 87.69 258 LEU A N 1
ATOM 2049 C CA . LEU A 1 258 ? -1.198 3.415 -11.577 1.00 87.69 258 LEU A CA 1
ATOM 2050 C C . LEU A 1 258 ? -1.378 2.721 -10.222 1.00 87.69 258 LEU A C 1
ATOM 2052 O O . LEU A 1 258 ? -2.258 3.091 -9.446 1.00 87.69 258 LEU A O 1
ATOM 2056 N N . LEU A 1 259 ? -0.533 1.731 -9.912 1.00 87.50 259 LEU A N 1
ATOM 2057 C CA . LEU A 1 259 ? -0.529 1.074 -8.605 1.00 87.50 259 LEU A CA 1
ATOM 2058 C C . LEU A 1 259 ? -0.145 2.052 -7.488 1.00 87.50 259 LEU A C 1
ATOM 2060 O O . LEU A 1 259 ? -0.821 2.091 -6.461 1.00 87.50 259 LEU A O 1
ATOM 2064 N N . TYR A 1 260 ? 0.891 2.868 -7.712 1.00 92.19 260 TYR A N 1
ATOM 2065 C CA . TYR A 1 260 ? 1.281 3.943 -6.796 1.00 92.19 260 TYR A CA 1
ATOM 2066 C C . TYR A 1 260 ? 0.119 4.914 -6.546 1.00 92.19 260 TYR A C 1
ATOM 2068 O O . TYR A 1 260 ? -0.197 5.210 -5.392 1.00 92.19 260 TYR A O 1
ATOM 2076 N N . ASP A 1 261 ? -0.542 5.371 -7.614 1.00 93.06 261 ASP A N 1
ATOM 2077 C CA . ASP A 1 261 ? -1.669 6.306 -7.521 1.00 93.06 261 ASP A CA 1
ATOM 2078 C C . ASP A 1 261 ? -2.821 5.703 -6.702 1.00 93.06 261 ASP A C 1
ATOM 2080 O O . ASP A 1 261 ? -3.340 6.345 -5.789 1.00 93.06 261 ASP A O 1
ATOM 2084 N N . ALA A 1 262 ? -3.157 4.435 -6.955 1.00 90.50 262 ALA A N 1
ATOM 2085 C CA . ALA A 1 262 ? -4.198 3.722 -6.222 1.00 90.50 262 ALA A CA 1
ATOM 2086 C C . ALA A 1 262 ? -3.855 3.538 -4.733 1.00 90.50 262 ALA A C 1
ATOM 2088 O O . ALA A 1 262 ? -4.724 3.673 -3.872 1.00 90.50 262 ALA A O 1
ATOM 2089 N N . TRP A 1 263 ? -2.599 3.228 -4.399 1.00 94.56 263 TRP A N 1
ATOM 2090 C CA . TRP A 1 263 ? -2.153 3.130 -3.004 1.00 94.56 263 TRP A CA 1
ATOM 2091 C C . TRP A 1 263 ? -2.273 4.466 -2.280 1.00 94.56 263 TRP A C 1
ATOM 2093 O O . TRP A 1 263 ? -2.824 4.523 -1.176 1.00 94.56 263 TRP A O 1
ATOM 2103 N N . LYS A 1 264 ? -1.820 5.543 -2.923 1.00 95.38 264 LYS A N 1
ATOM 2104 C CA . LYS A 1 264 ? -1.920 6.895 -2.383 1.00 95.38 264 LYS A CA 1
ATOM 2105 C C . LYS A 1 264 ? -3.376 7.299 -2.152 1.00 95.38 264 LYS A C 1
ATOM 2107 O O . LYS A 1 264 ? -3.716 7.723 -1.052 1.00 95.38 264 LYS A O 1
ATOM 2112 N N . GLU A 1 265 ? -4.251 7.078 -3.131 1.00 95.00 265 GLU A N 1
ATOM 2113 C CA . GLU A 1 265 ? -5.683 7.379 -3.015 1.00 95.00 265 GLU A CA 1
ATOM 2114 C C . GLU A 1 265 ? -6.344 6.617 -1.857 1.00 95.00 265 GLU A C 1
ATOM 2116 O O . GLU A 1 265 ? -7.107 7.196 -1.082 1.00 95.00 265 GLU A O 1
ATOM 2121 N N . VAL A 1 266 ? -6.026 5.328 -1.685 1.00 94.88 266 VAL A N 1
ATOM 2122 C CA . VAL A 1 266 ? -6.558 4.517 -0.578 1.00 94.88 266 VAL A CA 1
ATOM 2123 C C . VAL A 1 266 ? -6.131 5.075 0.781 1.00 94.88 266 VAL A C 1
ATOM 2125 O O . VAL A 1 266 ? -6.957 5.138 1.697 1.00 94.88 266 VAL A O 1
ATOM 2128 N N . ILE A 1 267 ? -4.867 5.479 0.933 1.00 96.44 267 ILE A N 1
ATOM 2129 C CA . ILE A 1 267 ? -4.367 6.095 2.169 1.00 96.44 267 ILE A CA 1
ATOM 2130 C C . ILE A 1 267 ? -5.056 7.443 2.415 1.00 96.44 267 ILE A C 1
ATOM 2132 O O . ILE A 1 267 ? -5.603 7.661 3.501 1.00 96.44 267 ILE A O 1
ATOM 2136 N N . ASP A 1 268 ? -5.079 8.319 1.414 1.00 96.19 268 ASP A N 1
ATOM 2137 C CA . ASP A 1 268 ? -5.620 9.675 1.526 1.00 96.19 268 ASP A CA 1
ATOM 2138 C C . ASP A 1 268 ? -7.125 9.650 1.824 1.00 96.19 268 ASP A C 1
ATOM 2140 O O . ASP A 1 268 ? -7.608 10.326 2.735 1.00 96.19 268 ASP A O 1
ATOM 2144 N N . SER A 1 269 ? -7.885 8.806 1.120 1.00 95.50 269 SER A N 1
ATOM 2145 C CA . SER A 1 269 ? -9.325 8.669 1.341 1.00 95.50 269 SER A CA 1
ATOM 2146 C C . SER A 1 269 ? -9.638 8.146 2.741 1.00 95.50 269 SER A C 1
ATOM 2148 O O . SER A 1 269 ? -10.561 8.651 3.386 1.00 95.50 269 SER A O 1
ATOM 2150 N N . LYS A 1 270 ? -8.899 7.141 3.226 1.00 95.94 270 LYS A N 1
ATOM 2151 C CA . LYS A 1 270 ? -9.147 6.561 4.552 1.00 95.94 270 LYS A CA 1
ATOM 2152 C C . LYS A 1 270 ? -8.744 7.505 5.675 1.00 95.94 270 LYS A C 1
ATOM 2154 O O . LYS A 1 270 ? -9.504 7.657 6.628 1.00 95.94 270 LYS A O 1
ATOM 2159 N N . THR A 1 271 ? -7.585 8.151 5.573 1.00 95.94 271 THR A N 1
ATOM 2160 C CA . THR A 1 271 ? -7.145 9.125 6.583 1.00 95.94 271 THR A CA 1
ATOM 2161 C C . THR A 1 271 ? -8.123 10.294 6.668 1.00 95.94 271 THR A C 1
ATOM 2163 O O . THR A 1 271 ? -8.599 10.606 7.761 1.00 95.94 271 THR A O 1
ATOM 2166 N N . LYS A 1 272 ? -8.538 10.859 5.525 1.00 95.38 272 LYS A N 1
ATOM 2167 C CA . LYS A 1 272 ? -9.564 11.911 5.454 1.00 95.38 272 LYS A CA 1
ATOM 2168 C C . LYS A 1 272 ? -10.885 11.484 6.096 1.00 95.38 272 LYS A C 1
ATOM 2170 O O . LYS A 1 272 ? -11.444 12.243 6.883 1.00 95.38 272 LYS A O 1
ATOM 2175 N N . HIS A 1 273 ? -11.358 10.271 5.810 1.00 94.31 273 HIS A N 1
ATOM 2176 C CA . HIS A 1 273 ? -12.572 9.728 6.423 1.00 94.31 273 HIS A CA 1
ATOM 2177 C C . HIS A 1 273 ? -12.472 9.677 7.957 1.00 94.31 273 HIS A C 1
ATOM 2179 O O . HIS A 1 273 ? -13.427 10.029 8.647 1.00 94.31 273 HIS A O 1
ATOM 2185 N N . PHE A 1 274 ? -11.329 9.278 8.518 1.00 94.44 274 PHE A N 1
ATOM 2186 C CA . PHE A 1 274 ? -11.157 9.272 9.974 1.00 94.44 274 PHE A CA 1
ATOM 2187 C C . PHE A 1 274 ? -11.088 10.677 10.576 1.00 94.44 274 PHE A C 1
ATOM 2189 O O . PHE A 1 274 ? -11.684 10.899 11.630 1.00 94.44 274 PHE A O 1
ATOM 2196 N N . TYR A 1 275 ? -10.441 11.632 9.901 1.00 93.12 275 TYR A N 1
ATOM 2197 C CA . TYR A 1 275 ? -10.425 13.029 10.345 1.00 93.12 275 TYR A CA 1
ATOM 2198 C C . TYR A 1 275 ? -11.827 13.646 10.379 1.00 93.12 275 TYR A C 1
ATOM 2200 O O . TYR A 1 275 ? -12.155 14.357 11.322 1.00 93.12 275 TYR A O 1
ATOM 2208 N N . GLN A 1 276 ? -12.663 13.351 9.381 1.00 92.56 276 GLN A N 1
ATOM 2209 C CA . GLN A 1 276 ? -14.020 13.898 9.275 1.00 92.56 276 GLN A CA 1
ATOM 2210 C C . GLN A 1 276 ? -15.006 13.297 10.283 1.00 92.56 276 GLN A C 1
ATOM 2212 O O . GLN A 1 276 ? -15.966 13.955 10.666 1.00 92.56 276 GLN A O 1
ATOM 2217 N N . ASN A 1 277 ? -14.780 12.060 10.727 1.00 89.38 277 ASN A N 1
ATOM 2218 C CA . ASN A 1 277 ? -15.665 11.374 11.671 1.00 89.38 277 ASN A CA 1
ATOM 2219 C C . ASN A 1 277 ? -15.319 11.635 13.149 1.00 89.38 277 ASN A C 1
ATOM 2221 O O . ASN A 1 277 ? -15.759 10.883 14.017 1.00 89.38 277 ASN A O 1
ATOM 2225 N N . ASN A 1 278 ? -14.548 12.688 13.439 1.00 72.00 278 ASN A N 1
ATOM 2226 C CA . ASN A 1 278 ? -14.199 13.153 14.786 1.00 72.00 278 ASN A CA 1
ATOM 2227 C C . ASN A 1 278 ? -13.553 12.099 15.706 1.00 72.00 278 ASN A C 1
ATOM 2229 O O . ASN A 1 278 ? -13.686 12.170 16.928 1.00 72.00 278 ASN A O 1
ATOM 2233 N N . ALA A 1 279 ? -12.822 11.133 15.143 1.00 70.50 279 ALA A N 1
ATOM 2234 C CA . 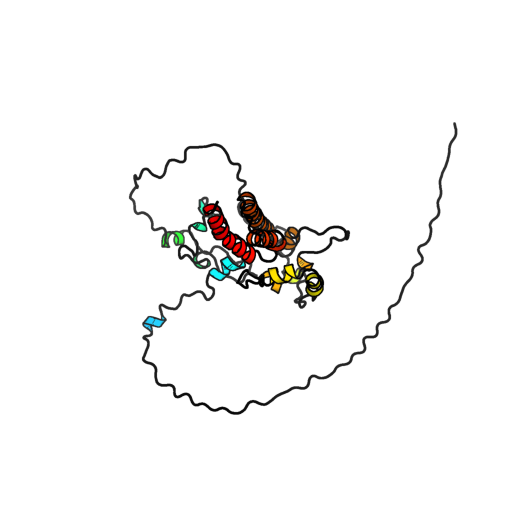ALA A 1 279 ? -12.020 10.190 15.920 1.00 70.50 279 ALA A CA 1
ATOM 2235 C C . ALA A 1 279 ? -10.765 10.916 16.451 1.00 70.50 279 ALA A C 1
ATOM 2237 O O . ALA A 1 279 ? -9.700 10.900 15.830 1.00 70.50 279 ALA A O 1
ATOM 2238 N N . HIS A 1 280 ? -10.922 11.664 17.545 1.00 80.75 280 HIS A N 1
ATOM 2239 C CA . HIS A 1 280 ? -9.960 12.681 17.991 1.00 80.75 280 HIS A CA 1
ATO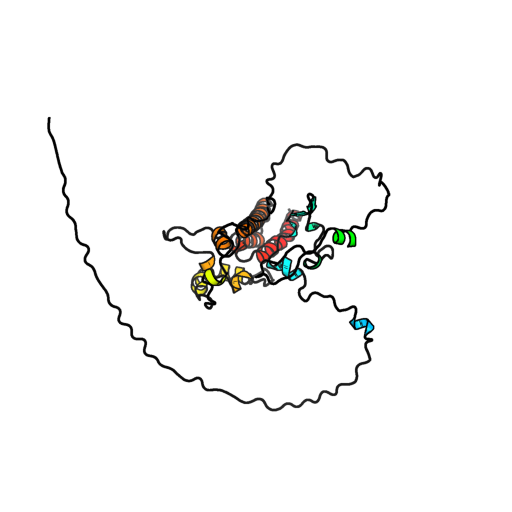M 2240 C C . HIS A 1 280 ? -9.143 12.298 19.222 1.00 80.75 280 HIS A C 1
ATOM 2242 O O . HIS A 1 280 ? -8.468 13.157 19.792 1.00 80.75 280 HIS A O 1
ATOM 2248 N N . THR A 1 281 ? -9.126 11.031 19.637 1.00 90.56 281 THR A N 1
ATOM 2249 C CA . THR A 1 281 ? -8.132 10.644 20.640 1.00 90.56 281 THR A CA 1
ATOM 2250 C C . THR A 1 281 ? -6.718 10.867 20.110 1.00 90.56 281 THR A C 1
ATOM 2252 O O . THR A 1 281 ? -6.419 10.635 18.935 1.00 90.56 281 THR A O 1
ATOM 2255 N N . SER A 1 282 ? -5.820 11.303 20.997 1.00 91.00 282 SER A N 1
ATOM 2256 C CA . SER A 1 282 ? -4.408 11.546 20.676 1.00 91.00 282 SER A CA 1
ATOM 2257 C C . SER A 1 282 ? -3.744 10.327 20.025 1.00 91.00 282 SER A C 1
ATOM 2259 O O . SER A 1 282 ? -2.940 10.469 19.106 1.00 91.00 282 SER A O 1
ATOM 2261 N N . SER A 1 283 ? -4.142 9.116 20.436 1.00 91.50 283 SER A N 1
ATOM 2262 C CA . SER A 1 283 ? -3.679 7.861 19.836 1.00 91.50 283 SER A CA 1
ATOM 2263 C C . SER A 1 283 ? -4.104 7.703 18.371 1.00 91.50 283 SER A C 1
ATOM 2265 O O . SER A 1 283 ? -3.286 7.308 17.539 1.00 91.50 283 SER A O 1
ATOM 2267 N N . ILE A 1 284 ? -5.356 8.034 18.028 1.00 92.75 284 ILE A N 1
ATOM 2268 C CA . ILE A 1 284 ? -5.846 7.965 16.645 1.00 92.75 284 ILE A CA 1
ATOM 2269 C C . ILE A 1 284 ? -5.164 9.035 15.794 1.00 92.75 284 ILE A C 1
ATOM 2271 O O . ILE A 1 284 ? -4.647 8.715 14.726 1.00 92.75 284 ILE A O 1
ATOM 2275 N N . GLN A 1 285 ? -5.076 10.274 16.285 1.00 93.62 285 GLN A N 1
ATOM 2276 C CA . GLN A 1 285 ? -4.403 11.361 15.568 1.00 93.62 285 GLN A CA 1
ATOM 2277 C C . GLN A 1 285 ? -2.934 11.036 15.271 1.00 93.62 285 GLN A C 1
ATOM 2279 O O . GLN A 1 285 ? -2.476 11.252 14.150 1.00 93.62 285 GLN A O 1
ATOM 2284 N N . TYR A 1 286 ? -2.213 10.456 16.235 1.00 94.00 286 TYR A N 1
ATOM 2285 C CA . TYR A 1 286 ? -0.836 10.002 16.038 1.00 94.00 286 TYR A CA 1
ATOM 2286 C C . TYR A 1 286 ? -0.733 8.936 14.937 1.00 94.00 286 TYR A C 1
ATOM 2288 O O . TYR A 1 286 ? 0.088 9.062 14.027 1.00 94.00 286 TYR A O 1
ATOM 2296 N N . ARG A 1 287 ? -1.603 7.917 14.963 1.00 95.12 287 ARG A N 1
ATOM 2297 C CA . ARG A 1 287 ? -1.635 6.862 13.934 1.00 95.12 287 ARG A CA 1
ATOM 2298 C C . ARG A 1 287 ? -1.962 7.414 12.545 1.00 95.12 287 ARG A C 1
ATOM 2300 O O . ARG A 1 287 ? -1.324 7.011 11.575 1.00 95.12 287 ARG A O 1
ATOM 2307 N N . LEU A 1 288 ? -2.921 8.335 12.442 1.00 95.62 288 LEU A N 1
ATOM 2308 C CA . LEU A 1 288 ? -3.275 8.984 11.176 1.00 95.62 288 LEU A CA 1
ATOM 2309 C C . LEU A 1 288 ? -2.117 9.827 10.634 1.00 95.62 288 LEU A C 1
ATOM 2311 O O . LEU A 1 288 ? -1.795 9.692 9.456 1.00 95.62 288 LEU A O 1
ATOM 2315 N N . ARG A 1 289 ? -1.434 10.599 11.495 1.00 95.88 289 ARG A N 1
ATOM 2316 C CA . ARG A 1 289 ? -0.232 11.366 11.123 1.00 95.88 289 ARG A CA 1
ATOM 2317 C C . ARG A 1 289 ? 0.840 10.456 10.534 1.00 95.88 289 ARG A C 1
ATOM 2319 O O . ARG A 1 289 ? 1.365 10.746 9.468 1.00 95.88 289 ARG A O 1
ATOM 2326 N N . LEU A 1 290 ? 1.151 9.346 11.206 1.00 95.75 290 LEU A N 1
ATOM 2327 C CA . LEU A 1 290 ? 2.156 8.393 10.730 1.00 95.75 290 LEU A CA 1
ATOM 2328 C C . LEU A 1 290 ? 1.806 7.827 9.351 1.00 95.75 290 LEU A C 1
ATOM 2330 O O . LEU A 1 290 ? 2.657 7.784 8.469 1.00 95.75 290 LEU A O 1
ATOM 2334 N N . VAL A 1 291 ? 0.554 7.404 9.156 1.00 96.81 291 VAL A N 1
ATOM 2335 C CA . VAL A 1 291 ? 0.094 6.860 7.872 1.00 96.81 291 VAL A CA 1
ATOM 2336 C C . VAL A 1 291 ? 0.139 7.916 6.768 1.00 96.81 291 VAL A C 1
ATOM 2338 O O . VAL A 1 291 ? 0.583 7.613 5.665 1.00 96.81 291 VAL A O 1
ATOM 2341 N N . GLN A 1 292 ? -0.272 9.149 7.054 1.00 96.38 292 GLN A N 1
ATOM 2342 C CA . GLN A 1 292 ? -0.257 10.231 6.075 1.00 96.38 292 GLN A CA 1
ATOM 2343 C C . GLN A 1 292 ? 1.171 10.636 5.680 1.00 96.38 292 GLN A C 1
ATOM 2345 O O . GLN A 1 292 ? 1.440 10.858 4.503 1.00 96.38 292 GLN A O 1
ATOM 2350 N N . SER A 1 293 ? 2.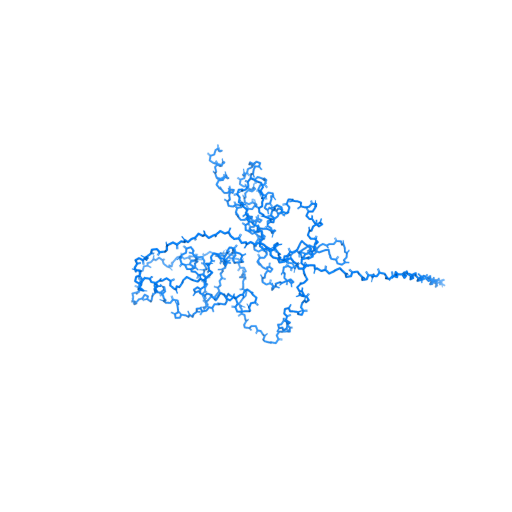096 10.699 6.643 1.00 95.44 293 SER A N 1
ATOM 2351 C CA . SER A 1 293 ? 3.487 11.086 6.386 1.00 95.44 293 SER A CA 1
ATOM 2352 C C . SER A 1 293 ? 4.300 9.982 5.713 1.00 95.44 293 SER A C 1
ATOM 2354 O O . SER A 1 293 ? 5.143 10.268 4.864 1.00 95.44 293 SER A O 1
ATOM 2356 N N . TYR A 1 294 ? 4.080 8.723 6.097 1.00 96.62 294 TYR A N 1
ATOM 2357 C CA . TYR A 1 294 ? 5.000 7.634 5.766 1.00 96.62 294 TYR A CA 1
ATOM 2358 C C . TYR A 1 294 ? 4.354 6.471 5.024 1.00 96.62 294 TYR A C 1
ATOM 2360 O O . TYR A 1 294 ? 5.057 5.524 4.686 1.00 96.62 294 TYR A O 1
ATOM 2368 N N . GLY A 1 295 ? 3.056 6.520 4.721 1.00 96.06 295 GLY A N 1
ATOM 2369 C CA . GLY A 1 295 ? 2.333 5.325 4.297 1.00 96.06 295 GLY A CA 1
ATOM 2370 C C . GLY A 1 295 ? 2.842 4.673 3.010 1.00 96.06 295 GLY A C 1
ATOM 2371 O O . GLY A 1 295 ? 2.797 3.455 2.869 1.00 96.06 295 GLY A O 1
ATOM 2372 N N . MET A 1 296 ? 3.438 5.452 2.107 1.00 95.62 296 MET A N 1
ATOM 2373 C CA . MET A 1 296 ? 4.054 4.908 0.890 1.00 95.62 296 MET A CA 1
ATOM 2374 C C . MET A 1 296 ? 5.367 4.152 1.140 1.00 95.62 296 MET A C 1
ATOM 2376 O O . MET A 1 296 ? 5.754 3.345 0.302 1.00 95.62 296 MET A O 1
ATOM 2380 N N . HIS A 1 297 ? 6.029 4.369 2.280 1.00 95.44 297 HIS A N 1
ATOM 2381 C CA . HIS A 1 297 ? 7.244 3.643 2.660 1.00 95.44 297 HIS A CA 1
ATOM 2382 C C . HIS A 1 297 ? 6.948 2.233 3.183 1.00 95.44 297 HIS A C 1
ATOM 2384 O O . HIS A 1 297 ? 7.860 1.420 3.253 1.00 95.44 297 HIS A O 1
ATOM 2390 N N . ASN A 1 298 ? 5.702 1.956 3.590 1.00 96.12 298 ASN A N 1
ATOM 2391 C CA . ASN A 1 298 ? 5.263 0.639 4.049 1.00 96.12 298 ASN A CA 1
ATOM 2392 C C . ASN A 1 298 ? 3.732 0.517 3.959 1.00 96.12 298 ASN A C 1
ATOM 2394 O O . ASN A 1 298 ? 3.011 0.579 4.961 1.00 96.12 298 ASN A O 1
ATOM 2398 N N . PHE A 1 299 ? 3.227 0.351 2.735 1.00 95.00 299 PHE A N 1
ATOM 2399 C CA . PHE A 1 299 ? 1.787 0.379 2.456 1.00 95.00 299 PHE A CA 1
ATOM 2400 C C . PHE A 1 299 ? 1.005 -0.685 3.243 1.00 95.00 299 PHE A C 1
ATOM 2402 O O . PHE A 1 299 ? -0.097 -0.429 3.737 1.00 95.00 299 PHE A O 1
ATOM 2409 N N . ARG A 1 300 ? 1.588 -1.878 3.417 1.00 94.00 300 ARG A N 1
ATOM 2410 C CA . ARG A 1 300 ? 0.972 -2.972 4.181 1.00 94.00 300 ARG A CA 1
ATOM 2411 C C . ARG A 1 300 ? 0.767 -2.582 5.643 1.00 94.00 300 ARG A C 1
ATOM 2413 O O . ARG A 1 300 ? -0.332 -2.758 6.175 1.00 94.00 300 ARG A O 1
ATOM 2420 N N . LEU A 1 301 ? 1.794 -2.019 6.280 1.00 95.44 301 LEU A N 1
ATOM 2421 C CA . LEU A 1 301 ? 1.682 -1.506 7.640 1.00 95.44 301 LEU A CA 1
ATOM 2422 C C . LEU A 1 301 ? 0.621 -0.405 7.721 1.00 95.44 301 LEU A C 1
ATOM 2424 O O . LEU A 1 301 ? -0.215 -0.434 8.623 1.00 95.44 301 LEU A O 1
ATOM 2428 N N . SER A 1 302 ? 0.573 0.515 6.754 1.00 96.38 302 SER A N 1
ATOM 2429 C CA . SER A 1 302 ? -0.451 1.567 6.714 1.00 96.38 302 SER A CA 1
ATOM 2430 C C . SER A 1 302 ? -1.866 1.011 6.724 1.00 96.38 302 SER A C 1
ATOM 2432 O O . SER A 1 302 ? -2.713 1.480 7.484 1.00 96.38 302 SER A O 1
ATOM 2434 N N . GLN A 1 303 ? -2.130 -0.021 5.920 1.00 95.25 303 GLN A N 1
ATOM 2435 C CA . GLN A 1 303 ? -3.434 -0.677 5.894 1.00 95.25 303 GLN A CA 1
ATOM 2436 C C . GLN A 1 303 ? -3.784 -1.308 7.245 1.00 95.25 303 GLN A C 1
ATOM 2438 O O . GLN A 1 303 ? -4.924 -1.178 7.700 1.00 95.25 303 GLN A O 1
ATOM 2443 N N . MET A 1 304 ? -2.819 -1.952 7.906 1.00 94.50 304 MET A N 1
ATOM 2444 C CA . MET A 1 304 ? -3.014 -2.536 9.237 1.00 94.50 304 MET A CA 1
ATOM 2445 C C . MET A 1 304 ? -3.315 -1.467 10.289 1.00 94.50 304 MET A C 1
ATOM 2447 O O . MET A 1 304 ? -4.260 -1.620 11.066 1.00 94.50 304 MET A O 1
ATOM 2451 N N . ILE A 1 305 ? -2.578 -0.354 10.270 1.00 95.31 305 ILE A N 1
ATOM 2452 C CA . ILE A 1 305 ? -2.808 0.780 11.169 1.00 95.31 305 ILE A CA 1
ATOM 2453 C C . ILE A 1 305 ? -4.212 1.344 10.951 1.00 95.31 305 ILE A C 1
ATOM 2455 O O . ILE A 1 305 ? -4.974 1.441 11.911 1.00 95.31 305 ILE A O 1
ATOM 2459 N N . LEU A 1 306 ? -4.592 1.647 9.708 1.00 94.94 306 LEU A N 1
ATOM 2460 C CA . LEU A 1 306 ? -5.915 2.189 9.385 1.00 94.94 306 LEU A CA 1
ATOM 2461 C C . LEU A 1 306 ? -7.045 1.240 9.808 1.00 94.94 306 LEU A C 1
ATOM 2463 O O . LEU A 1 306 ? -8.030 1.683 10.392 1.00 94.94 306 LEU A O 1
ATOM 2467 N N . LYS A 1 307 ? -6.885 -0.070 9.593 1.00 94.06 307 LYS A N 1
ATOM 2468 C CA . LYS A 1 307 ? -7.864 -1.078 10.026 1.00 94.06 307 LYS A CA 1
ATOM 2469 C C . LYS A 1 307 ? -7.980 -1.157 11.553 1.00 94.06 307 LYS A C 1
ATOM 2471 O O . LYS A 1 307 ? -9.074 -1.350 12.071 1.00 94.06 307 LYS A O 1
ATOM 2476 N N . SER A 1 308 ? -6.878 -0.968 12.284 1.00 93.62 308 SER A N 1
ATOM 2477 C CA . SER A 1 308 ? -6.889 -0.951 13.756 1.00 93.62 308 SER A CA 1
ATOM 2478 C C . SER A 1 308 ? -7.630 0.255 14.351 1.00 93.62 308 SER A C 1
ATOM 2480 O O . SER A 1 308 ? -8.096 0.182 15.486 1.00 93.62 308 SER A O 1
ATOM 2482 N N . ILE A 1 309 ? -7.774 1.347 13.589 1.00 93.94 309 ILE A N 1
ATOM 2483 C CA . ILE A 1 309 ? -8.487 2.558 14.019 1.00 93.94 309 ILE A CA 1
ATOM 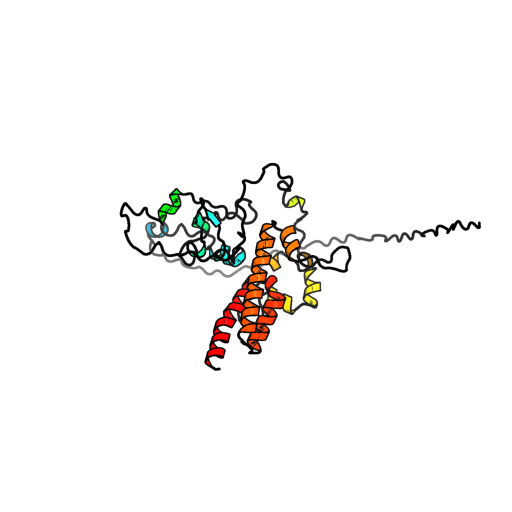2484 C C . ILE A 1 309 ? -10.010 2.366 13.947 1.00 93.94 309 ILE A C 1
ATOM 2486 O O . ILE A 1 309 ? -10.719 2.886 14.805 1.00 93.94 309 ILE A O 1
ATOM 2490 N N . GLU A 1 310 ? -10.525 1.586 12.988 1.00 91.06 310 GLU A N 1
ATOM 2491 C CA . GLU A 1 310 ? -11.970 1.354 12.797 1.00 91.06 310 GLU A CA 1
ATOM 2492 C C . GLU A 1 310 ? -12.724 0.967 14.091 1.00 91.06 310 GLU A C 1
ATOM 2494 O O . GLU A 1 310 ? -13.705 1.637 14.431 1.00 91.06 310 GLU A O 1
ATOM 2499 N N . PRO A 1 311 ? -12.303 -0.054 14.869 1.00 89.44 311 PRO A N 1
ATOM 2500 C CA . PRO A 1 311 ? -12.996 -0.408 16.108 1.00 89.44 311 PRO A CA 1
ATOM 2501 C C . PRO A 1 311 ? -12.858 0.659 17.204 1.00 89.44 311 PRO A C 1
ATOM 2503 O O . PRO A 1 311 ? -13.780 0.820 18.005 1.00 89.44 311 PRO A O 1
ATOM 2506 N N . LEU A 1 312 ? -11.740 1.396 17.243 1.00 86.44 312 LEU A N 1
ATOM 2507 C CA . LEU A 1 312 ? -11.511 2.462 18.224 1.00 86.44 312 LEU A CA 1
ATOM 2508 C C . LEU A 1 312 ? -12.460 3.640 17.975 1.00 86.44 312 LEU A C 1
ATOM 2510 O O . LEU A 1 312 ? -13.175 4.050 18.889 1.00 86.44 312 LEU A O 1
ATOM 2514 N N . ALA A 1 313 ? -12.552 4.090 16.722 1.00 84.25 313 ALA A N 1
ATOM 2515 C CA . ALA A 1 313 ? -13.465 5.151 16.305 1.00 84.25 313 ALA A CA 1
ATOM 2516 C C . ALA A 1 313 ? -14.936 4.779 16.577 1.00 84.25 313 ALA A C 1
ATOM 2518 O O . ALA A 1 313 ? -15.715 5.582 17.092 1.00 84.25 313 ALA A O 1
ATOM 2519 N N . ASN A 1 314 ? -15.316 3.523 16.318 1.00 86.31 314 ASN A N 1
ATOM 2520 C CA . ASN A 1 314 ? -16.671 3.040 16.593 1.00 86.31 314 ASN A CA 1
ATOM 2521 C C . ASN A 1 314 ? -17.006 3.001 18.093 1.00 86.31 314 ASN A C 1
ATOM 2523 O O . ASN A 1 314 ? -18.159 3.212 18.470 1.00 86.31 314 ASN A O 1
ATOM 2527 N N . LYS A 1 315 ? -16.026 2.721 18.960 1.00 87.00 315 LYS A N 1
ATOM 2528 C CA . LYS A 1 315 ? -16.218 2.712 20.417 1.00 87.00 315 LYS A CA 1
ATOM 2529 C C . LYS A 1 315 ? -16.415 4.121 20.974 1.00 87.00 315 LYS A C 1
ATOM 2531 O O . LYS A 1 315 ? -17.233 4.286 21.875 1.00 87.00 315 LYS A O 1
ATOM 2536 N N . GLU A 1 316 ? -15.700 5.113 20.446 1.00 82.19 316 GLU A N 1
ATOM 2537 C CA . GLU A 1 316 ? -15.863 6.527 20.819 1.00 82.19 316 GLU A CA 1
ATOM 2538 C C . GLU A 1 316 ? -17.259 7.039 20.457 1.00 82.19 316 GLU A C 1
ATOM 2540 O O . GLU A 1 316 ? -17.946 7.576 21.321 1.00 82.19 316 GLU A O 1
ATOM 2545 N N . LYS A 1 317 ? -17.740 6.740 19.244 1.00 83.44 317 LYS A N 1
ATOM 2546 C CA . LYS A 1 317 ? -19.086 7.126 18.789 1.00 83.44 317 LYS A CA 1
ATOM 2547 C C . LYS A 1 317 ? -20.225 6.553 19.642 1.00 83.44 317 LYS A C 1
ATOM 2549 O O . LYS A 1 317 ? -21.308 7.113 19.677 1.00 83.44 317 LYS A O 1
ATOM 2554 N N . ARG A 1 318 ? -20.011 5.411 20.306 1.00 88.25 318 ARG A N 1
ATOM 2555 C CA . ARG A 1 318 ? -21.002 4.817 21.226 1.00 88.25 318 ARG A CA 1
ATOM 2556 C C . ARG A 1 318 ? -21.002 5.461 22.614 1.00 88.25 318 ARG A C 1
ATOM 2558 O O . ARG A 1 318 ? -21.897 5.168 23.398 1.00 88.25 318 ARG A O 1
ATOM 2565 N N . ARG A 1 319 ? -19.963 6.229 22.954 1.00 85.94 319 ARG A N 1
ATOM 2566 C CA . ARG A 1 319 ? -19.822 6.909 24.250 1.00 85.94 319 ARG A CA 1
ATOM 2567 C C . ARG A 1 319 ? -20.292 8.364 24.208 1.00 85.94 319 ARG A C 1
ATOM 2569 O O . ARG A 1 319 ? -20.578 8.898 25.274 1.00 85.94 319 ARG A O 1
ATOM 2576 N N . SER A 1 320 ? -20.315 8.976 23.024 1.00 81.31 320 SER A N 1
ATOM 2577 C CA . SER A 1 320 ? -20.890 10.300 22.743 1.00 81.31 320 SER A CA 1
ATOM 2578 C C . SER A 1 320 ? -22.394 10.219 22.532 1.00 81.31 320 SER A C 1
ATOM 2580 O O . SER A 1 320 ? -23.101 11.088 23.074 1.00 81.31 320 SER A O 1
#

Foldseek 3Di:
DDDDDDDDDDDDDDDDDDDDDDDDDDDDDDDDDDDDDDDDDDDDDDDDDDDDDDDPVVVVVVPPDDPDFLCVVCLAPVVPVQVDFDQDPNDTDGVVCQDVVVVHGQCVQAPCPPPPDPRHRPGPDDPVVVCVPVPPPPDDPPPDPPPDDPDDDDDDPDDPPDDPPDPDDPPDPPPDDDPVNVVPPVPPPPPVLVVVCVVVVLLVCVQQQVDPPLPDGDHRPCVVPDGPCLQFPQDPVNPDTDHSLVSLCVNHPNVVSVVLVVLLCVLVVLLVVCVVLCLDDPVLVVLSVSCNVRCSSHVSSSVSSSVVVVVVSVVVVVVD

Mean predicted aligned error: 18.26 Å

Organism: NCBI:txid247490

Radius of gyration: 30.62 Å; Cα contacts (8 Å, |Δi|>4): 185; chains: 1; bounding box: 88×113×62 Å

Solvent-accessible surface area (backbone atoms only — not comparable to full-atom values): 21300 Å² total; per-residue (Å²): 136,87,85,87,78,90,82,87,82,84,90,78,85,82,82,84,80,86,81,85,80,81,85,80,85,81,86,76,89,75,84,85,79,85,84,80,89,89,88,80,88,84,90,74,88,77,82,79,75,88,76,78,86,76,60,71,78,67,60,69,79,62,80,77,72,63,97,65,62,50,66,61,52,37,75,70,76,43,71,60,50,61,75,45,74,44,78,52,94,93,37,82,41,54,33,67,81,62,25,60,96,71,77,36,53,57,67,76,44,18,43,81,50,61,88,89,43,96,61,37,64,38,75,70,62,57,77,76,58,54,42,78,79,55,60,78,81,77,84,67,83,75,90,61,97,82,82,83,84,82,74,89,74,94,80,77,94,72,80,72,96,64,76,79,85,64,82,71,66,90,77,50,92,81,77,80,74,58,78,66,75,73,66,66,63,91,68,69,76,74,78,61,43,62,66,55,39,74,80,35,51,71,56,49,29,47,28,51,16,61,46,86,93,66,90,55,77,44,56,29,76,58,64,81,81,48,52,58,65,65,47,58,43,69,38,98,79,73,78,48,66,57,58,49,56,56,41,49,31,72,81,44,54,69,69,50,32,54,51,51,51,52,53,51,50,55,51,53,55,51,49,51,53,43,64,73,67,65,47,70,52,70,69,50,48,52,54,46,50,50,36,72,76,45,22,85,61,20,52,69,48,32,52,53,52,58,59,63,43,53,66,54,43,56,54,52,66,73,74,110

Secondary structure (DSSP, 8-state):
------------PPPP------------PPPPPP---------------------HHHHTTSTT--SS-THHHHHHT-TTGGG-EEEETTEEEEGGGSSGGGT--GGGTB----TTSTTTT-B---HHHHTTTS----S-----S-S-------------S--------TT-TTS---GGGGT-------TTHHHHHHH-HHHHHHHHT--TTS------SGGGT--HHHH--B-TTSS-BPPHHHHHHHHS-HHHHHHHHHHHHHHHHHHHHHHHTT---HHHHHHHHHHHHHGGG-HHHHHHHHHHHHHHHHHHHTT-